Protein AF-A0AAE1U6V5-F1 (afdb_monomer_lite)

InterPro domains:
  IPR000072 PDGF/VEGF domain [PF00341] (87-166)
  IPR000072 PDGF/VEGF domain [PS50278] (87-171)
  IPR029034 Cystine-knot cytokine [G3DSA:2.10.90.10] (72-177)
  IPR029034 Cystine-knot cytokine [SSF57501] (84-171)

Structure (mmCIF, N/CA/C/O backbone):
data_AF-A0AAE1U6V5-F1
#
_entry.id   AF-A0AAE1U6V5-F1
#
loop_
_atom_site.group_PDB
_atom_site.id
_atom_site.type_symbol
_atom_site.label_atom_id
_atom_site.label_alt_id
_atom_site.label_comp_id
_atom_site.label_asym_id
_atom_site.label_entity_id
_atom_site.label_seq_id
_atom_site.pdbx_PDB_ins_code
_atom_site.Cartn_x
_atom_site.Cartn_y
_atom_site.Cartn_z
_atom_site.occupancy
_atom_site.B_iso_or_equiv
_atom_site.auth_seq_id
_atom_site.auth_comp_id
_atom_site.auth_asym_id
_atom_site.auth_atom_id
_atom_si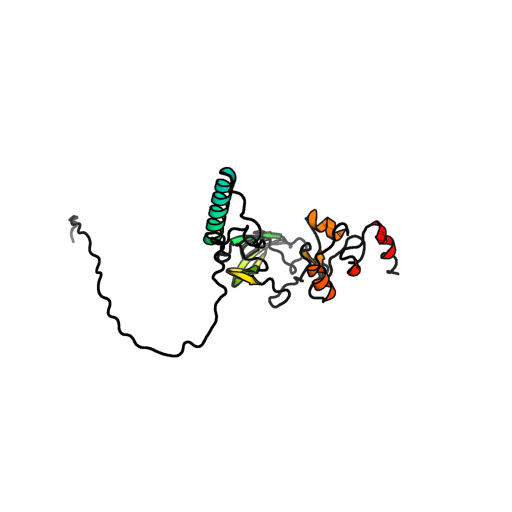te.pdbx_PDB_model_num
ATOM 1 N N . MET A 1 1 ? -49.656 7.523 -54.700 1.00 38.19 1 MET A N 1
ATOM 2 C CA . MET A 1 1 ? -50.783 7.185 -53.803 1.00 38.19 1 MET A CA 1
ATOM 3 C C . MET A 1 1 ? -50.387 7.711 -52.428 1.00 38.19 1 MET A C 1
ATOM 5 O O . MET A 1 1 ? -49.438 7.195 -51.865 1.00 38.19 1 MET A O 1
ATOM 9 N N . ALA A 1 2 ? -50.685 8.982 -52.146 1.00 35.53 2 ALA A N 1
ATOM 10 C CA . ALA A 1 2 ? -51.834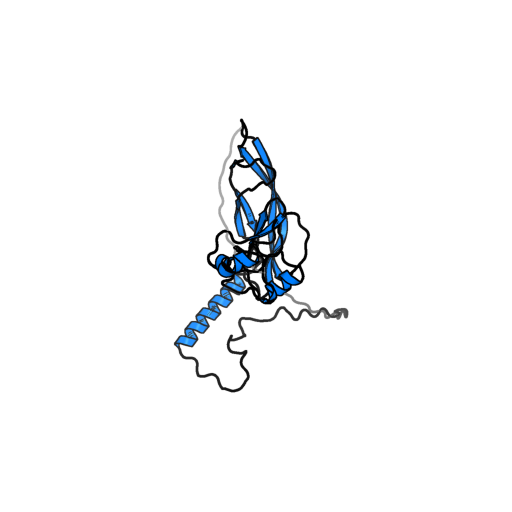 9.430 -51.341 1.00 35.53 2 ALA A CA 1
ATOM 11 C C . ALA A 1 2 ? -51.774 8.876 -49.896 1.00 35.53 2 ALA A C 1
ATOM 13 O O . ALA A 1 2 ? -51.959 7.684 -49.697 1.00 35.53 2 ALA A O 1
ATOM 14 N N . THR A 1 3 ? -51.263 9.680 -48.950 1.00 37.16 3 THR A N 1
ATOM 15 C CA . THR A 1 3 ? -52.009 10.363 -47.853 1.00 37.16 3 THR A CA 1
ATOM 16 C C . THR A 1 3 ? -52.274 9.488 -46.623 1.00 37.16 3 THR A C 1
ATOM 18 O O . THR A 1 3 ? -53.077 8.570 -46.710 1.00 37.16 3 THR A O 1
ATOM 21 N N . ASN A 1 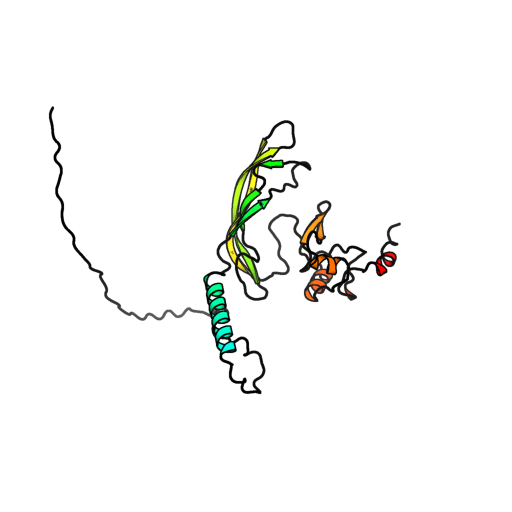4 ? -51.681 9.817 -45.467 1.00 37.44 4 ASN A N 1
ATOM 22 C CA . ASN A 1 4 ? -52.386 10.407 -44.311 1.00 37.44 4 ASN A CA 1
ATOM 23 C C . ASN A 1 4 ? -51.529 10.390 -43.033 1.00 37.44 4 ASN A C 1
ATOM 25 O O . ASN A 1 4 ? -51.006 9.358 -42.629 1.00 37.44 4 ASN A O 1
ATOM 29 N N . VAL A 1 5 ? -51.472 11.550 -42.380 1.00 42.53 5 VAL A N 1
ATOM 30 C CA . VAL A 1 5 ? -51.326 11.701 -40.923 1.00 42.53 5 VAL A CA 1
ATOM 31 C C . VAL A 1 5 ? -52.758 11.812 -40.372 1.00 42.53 5 VAL A C 1
ATOM 33 O O . VAL A 1 5 ? -53.611 12.373 -41.065 1.00 42.53 5 VAL A O 1
ATOM 36 N N . PRO A 1 6 ? -53.058 11.276 -39.178 1.00 47.59 6 PRO A N 1
ATOM 37 C CA . PRO A 1 6 ? -53.373 12.202 -38.089 1.00 47.59 6 PRO A CA 1
ATOM 38 C C . PRO A 1 6 ? -52.790 11.805 -36.724 1.00 47.59 6 PRO A C 1
ATOM 40 O O . PRO A 1 6 ? -52.470 10.654 -36.445 1.00 47.59 6 PRO A O 1
ATOM 43 N N . GLN A 1 7 ? -52.657 12.842 -35.900 1.00 38.88 7 GLN A N 1
ATOM 44 C CA . GLN A 1 7 ? -52.292 12.852 -34.486 1.00 38.88 7 GLN A CA 1
ATOM 45 C C . GLN A 1 7 ? -53.450 12.408 -33.569 1.00 38.88 7 GLN A C 1
ATOM 47 O O . GLN A 1 7 ? -54.604 12.435 -33.991 1.00 38.88 7 GLN A O 1
ATOM 52 N N . ARG A 1 8 ? -53.086 12.250 -32.281 1.00 35.28 8 ARG A N 1
ATOM 53 C CA . ARG A 1 8 ? -53.884 12.393 -31.042 1.00 35.28 8 ARG A CA 1
ATOM 54 C C . ARG A 1 8 ? -54.800 11.230 -30.656 1.00 35.28 8 ARG A C 1
ATOM 56 O O . ARG A 1 8 ? -55.712 10.915 -31.402 1.00 35.28 8 ARG A O 1
ATOM 63 N N . THR A 1 9 ? -54.628 10.735 -29.428 1.00 38.78 9 THR A N 1
ATOM 64 C CA . THR A 1 9 ? -55.454 11.143 -28.272 1.00 38.78 9 THR A CA 1
ATOM 65 C C . THR A 1 9 ? -54.686 10.948 -26.963 1.00 38.78 9 THR A C 1
ATOM 67 O O . THR A 1 9 ? -53.823 10.077 -26.871 1.00 38.78 9 THR A O 1
ATOM 70 N N . ASP A 1 10 ? -54.987 11.845 -26.031 1.00 35.44 10 ASP A N 1
ATOM 71 C CA . ASP A 1 10 ? -54.558 11.926 -24.639 1.00 35.44 10 ASP A CA 1
ATOM 72 C C . ASP A 1 10 ? -55.317 10.906 -23.746 1.00 35.44 10 ASP A C 1
ATOM 74 O O . ASP A 1 10 ? -56.223 10.229 -24.238 1.00 35.44 10 ASP A O 1
ATOM 78 N N . ASP A 1 11 ? -54.957 10.895 -22.452 1.00 35.06 11 ASP A N 1
ATOM 79 C CA . ASP A 1 11 ? -55.694 10.352 -21.287 1.00 35.06 11 ASP A CA 1
ATOM 80 C C . ASP A 1 11 ? -55.568 8.812 -21.083 1.00 35.06 11 ASP A C 1
ATOM 82 O O . ASP A 1 11 ? -55.538 8.053 -22.044 1.00 35.06 11 ASP A O 1
ATOM 86 N N . GLU A 1 12 ? -55.378 8.221 -19.896 1.00 46.28 12 GLU A N 1
ATOM 87 C CA . GLU A 1 12 ? -55.783 8.559 -18.525 1.00 46.28 12 GLU A CA 1
ATOM 88 C C . GLU A 1 12 ? -54.756 8.042 -17.486 1.00 46.28 12 GLU A C 1
ATOM 90 O O . GLU A 1 12 ? -54.012 7.084 -17.718 1.00 46.28 12 GLU A O 1
ATOM 95 N N . GLU A 1 13 ? -54.727 8.725 -16.342 1.00 44.41 13 GLU A N 1
ATOM 96 C CA . GLU A 1 13 ? -54.134 8.316 -15.066 1.00 44.41 13 GLU A CA 1
ATOM 97 C C . GLU A 1 13 ? -54.856 7.073 -14.519 1.00 44.41 13 GLU A C 1
ATOM 99 O O . GLU A 1 13 ? -56.054 6.951 -14.734 1.00 44.41 13 GLU A O 1
ATOM 104 N N . ASP A 1 14 ? -54.166 6.192 -13.784 1.00 38.06 14 ASP A N 1
ATOM 105 C CA . ASP A 1 14 ? -54.783 5.521 -12.632 1.00 38.06 14 ASP A CA 1
ATOM 106 C C . ASP A 1 14 ? -53.739 4.925 -11.676 1.00 38.06 14 ASP A C 1
ATOM 108 O O . ASP A 1 14 ? -52.675 4.427 -12.060 1.00 38.06 14 ASP A O 1
ATOM 112 N N . GLU A 1 15 ? -54.083 5.089 -10.407 1.00 38.81 15 GLU A N 1
ATOM 113 C CA . GLU A 1 15 ? -53.319 4.930 -9.180 1.00 38.81 15 GLU A CA 1
ATOM 114 C C . GLU A 1 15 ? -53.169 3.456 -8.744 1.00 38.81 15 GLU A C 1
ATOM 116 O O . GLU A 1 15 ? -53.910 2.579 -9.176 1.00 38.81 15 GLU A O 1
ATOM 121 N N . ASP A 1 16 ? -52.177 3.228 -7.877 1.00 38.34 16 ASP A N 1
ATOM 122 C CA . ASP A 1 16 ? -52.142 2.283 -6.750 1.00 38.34 16 ASP A CA 1
ATOM 123 C C . ASP A 1 16 ? -52.747 0.867 -6.887 1.00 38.34 16 ASP A C 1
ATOM 125 O O . ASP A 1 16 ? -53.950 0.692 -7.001 1.00 38.34 16 ASP A O 1
ATOM 129 N N . GLU A 1 17 ? -51.919 -0.166 -6.665 1.00 39.59 17 GLU A N 1
ATOM 130 C CA . GLU A 1 17 ? -52.174 -1.168 -5.608 1.00 39.59 17 GLU A CA 1
ATOM 131 C C . GLU A 1 17 ? -50.999 -2.162 -5.459 1.00 39.59 17 GLU A C 1
ATOM 133 O O . GLU A 1 17 ? -50.597 -2.866 -6.389 1.00 39.59 17 GLU A O 1
ATOM 138 N N . GLU A 1 18 ? -50.447 -2.242 -4.243 1.00 42.41 18 GLU A N 1
ATOM 139 C CA . GLU A 1 18 ? -49.708 -3.416 -3.763 1.00 42.41 18 GLU A CA 1
ATOM 140 C C . GLU A 1 18 ? -50.627 -4.647 -3.718 1.00 42.41 18 GLU A C 1
ATOM 142 O O . GLU A 1 18 ? -51.794 -4.525 -3.349 1.00 42.41 18 GLU A O 1
ATOM 147 N N . PRO A 1 19 ? -50.074 -5.865 -3.838 1.00 38.00 19 PRO A N 1
ATOM 148 C CA . PRO A 1 19 ? -50.642 -7.000 -3.135 1.00 38.00 19 PRO A CA 1
ATOM 149 C C . PRO A 1 19 ? -49.716 -7.455 -2.003 1.00 38.00 19 PRO A C 1
ATOM 151 O O . PRO A 1 19 ? -48.621 -7.984 -2.206 1.00 38.00 19 PRO A O 1
ATOM 154 N N . THR A 1 20 ? -50.219 -7.276 -0.784 1.00 32.16 20 THR A N 1
ATOM 155 C CA . THR A 1 20 ? -49.803 -8.015 0.413 1.00 32.16 20 THR A CA 1
ATOM 156 C C . THR A 1 20 ? -50.477 -9.406 0.426 1.00 32.16 20 THR A C 1
ATOM 158 O O . THR A 1 20 ? -51.367 -9.687 -0.372 1.00 32.16 20 THR A O 1
ATOM 161 N N . ILE A 1 21 ? -50.110 -10.212 1.431 1.00 31.77 21 ILE A N 1
ATOM 162 C CA . ILE A 1 21 ? -50.785 -11.390 2.025 1.00 31.77 21 ILE A CA 1
ATOM 163 C C . ILE A 1 21 ? -50.524 -12.750 1.305 1.00 31.77 21 ILE A C 1
ATOM 165 O O . ILE A 1 21 ? -50.585 -12.827 0.091 1.00 31.77 21 ILE A O 1
ATOM 169 N N . ILE A 1 22 ? -50.182 -13.901 1.923 1.00 34.53 22 ILE A N 1
ATOM 170 C CA . ILE A 1 22 ? -50.367 -14.476 3.276 1.00 34.53 22 ILE A CA 1
ATOM 171 C C . ILE A 1 22 ? -49.205 -15.436 3.636 1.00 34.53 22 ILE A C 1
ATOM 173 O O . ILE A 1 22 ? -48.749 -16.226 2.812 1.00 34.53 22 ILE A O 1
ATOM 177 N N . GLN A 1 23 ? -48.794 -15.410 4.911 1.00 34.00 23 GLN A N 1
ATOM 178 C CA . GLN A 1 23 ? -47.995 -16.434 5.598 1.00 34.00 23 GLN A CA 1
ATOM 179 C C . GLN A 1 23 ? -48.729 -17.780 5.709 1.00 34.00 23 GLN A C 1
ATOM 181 O O . GLN A 1 23 ? -49.853 -17.828 6.203 1.00 34.00 23 GLN A O 1
ATOM 186 N N . SER A 1 24 ? -48.040 -18.894 5.469 1.00 34.66 24 SER A N 1
ATOM 187 C CA . SER A 1 24 ? -48.396 -20.154 6.132 1.00 34.66 24 SER A CA 1
ATOM 188 C C . SER A 1 24 ? -47.150 -20.875 6.627 1.00 34.66 24 SER A C 1
ATOM 190 O O . SER A 1 24 ? -46.284 -21.271 5.849 1.00 34.66 24 SER A O 1
ATOM 192 N N . MET A 1 25 ? -47.095 -21.016 7.949 1.00 34.12 25 MET A N 1
ATOM 193 C CA . MET A 1 25 ? -46.176 -21.856 8.700 1.00 34.12 25 MET A CA 1
ATOM 194 C C . MET A 1 25 ? -46.376 -23.325 8.319 1.00 34.12 25 MET A C 1
ATOM 196 O O . MET A 1 25 ? -47.507 -23.806 8.340 1.00 34.12 25 MET A O 1
ATOM 200 N N . VAL A 1 26 ? -45.283 -24.045 8.070 1.00 37.25 26 VAL A N 1
ATOM 201 C CA . VAL A 1 26 ? -45.188 -25.470 8.395 1.00 37.25 26 VAL A CA 1
ATOM 202 C C . VAL A 1 26 ? -43.806 -25.703 8.990 1.00 37.25 26 VAL A C 1
ATOM 204 O O . VAL A 1 26 ? -42.781 -25.498 8.343 1.00 37.25 26 VAL A O 1
ATOM 207 N N . GLU A 1 27 ? -43.814 -26.090 10.259 1.00 39.53 27 GLU A N 1
ATOM 208 C CA . GLU A 1 27 ? -42.680 -26.638 10.981 1.00 39.53 27 GLU A CA 1
ATOM 209 C C . GLU A 1 27 ? -42.254 -27.953 10.326 1.00 39.53 27 GLU A C 1
ATOM 211 O O . GLU A 1 27 ? -43.017 -28.915 10.250 1.00 39.53 27 GLU A O 1
ATOM 216 N N . SER A 1 28 ? -41.000 -28.021 9.904 1.00 37.00 28 SER A N 1
ATOM 217 C CA . SER A 1 28 ? -40.329 -29.290 9.661 1.00 37.00 28 SER A CA 1
ATOM 218 C C . SER A 1 28 ? -38.908 -29.177 10.183 1.00 37.00 28 SER A C 1
ATOM 220 O O . SER A 1 28 ? -38.020 -28.629 9.530 1.00 37.00 28 SER A O 1
ATOM 222 N N . ASN A 1 29 ? -38.743 -29.680 11.406 1.00 40.91 29 ASN A N 1
ATOM 223 C CA . ASN A 1 29 ? -37.472 -30.029 12.018 1.00 40.91 29 ASN A CA 1
ATOM 224 C C . ASN A 1 29 ? -36.617 -30.818 11.022 1.00 40.91 29 ASN A C 1
ATOM 226 O O . ASN A 1 29 ? -36.992 -31.932 10.656 1.00 40.91 29 ASN A O 1
ATOM 230 N N . ASN A 1 30 ? -35.458 -30.279 10.641 1.00 37.72 30 ASN A N 1
ATOM 231 C CA . ASN A 1 30 ? -34.388 -31.079 10.059 1.00 37.72 30 ASN A CA 1
ATOM 232 C C . ASN A 1 30 ? -33.118 -30.954 10.921 1.00 37.72 30 ASN A C 1
ATOM 234 O O . ASN A 1 30 ? -32.502 -29.891 10.968 1.00 37.72 30 ASN A O 1
ATOM 238 N N . PRO A 1 31 ? -32.748 -32.029 11.640 1.00 34.44 31 PRO A N 1
ATOM 239 C CA . PRO A 1 31 ? -31.687 -32.036 12.639 1.00 34.44 31 PRO A CA 1
ATOM 240 C C . PRO A 1 31 ? -30.322 -32.359 12.022 1.00 34.44 31 PRO A C 1
ATOM 242 O O . PRO A 1 31 ? -29.863 -33.482 12.155 1.00 34.44 31 PRO A O 1
ATOM 245 N N . TRP A 1 32 ? -29.666 -31.394 11.372 1.00 32.50 32 TRP A N 1
ATOM 246 C CA . TRP A 1 32 ? -28.228 -31.464 11.044 1.00 32.50 32 TRP A CA 1
ATOM 247 C C . TRP A 1 32 ? -27.615 -30.054 10.947 1.00 32.50 32 TRP A C 1
ATOM 249 O O . TRP A 1 32 ? -27.053 -29.677 9.924 1.00 32.50 32 TRP A O 1
ATOM 259 N N . GLU A 1 33 ? -27.709 -29.262 12.018 1.00 28.67 33 GLU A N 1
ATOM 260 C CA . GLU A 1 33 ? -26.774 -28.154 12.260 1.00 28.67 33 GLU A CA 1
ATOM 261 C C . GLU A 1 33 ? -25.763 -28.605 13.316 1.00 28.67 33 GLU A C 1
ATOM 263 O O . GLU A 1 33 ? -25.948 -28.438 14.519 1.00 28.67 33 GLU A O 1
ATOM 268 N N . SER A 1 34 ? -24.691 -29.245 12.857 1.00 35.59 34 SER A N 1
ATOM 269 C CA . SER A 1 34 ? -23.502 -29.474 13.671 1.00 35.59 34 SER A CA 1
ATOM 270 C C . SER A 1 34 ? -22.586 -28.253 13.567 1.00 35.59 34 SER A C 1
ATOM 272 O O . SER A 1 34 ? -21.918 -28.056 12.554 1.00 35.59 34 SER A O 1
ATOM 274 N N . GLU A 1 35 ? -22.626 -27.439 14.621 1.00 42.97 35 GLU A N 1
ATOM 275 C CA . GLU A 1 35 ? -21.540 -26.632 15.193 1.00 42.97 35 GLU A CA 1
ATOM 276 C C . GLU A 1 35 ? -20.466 -26.097 14.227 1.00 42.97 35 GLU A C 1
ATOM 278 O O . GLU A 1 35 ? -19.415 -26.703 14.017 1.00 42.97 35 GLU A O 1
ATOM 283 N N . VAL A 1 36 ? -20.656 -24.857 13.770 1.00 34.16 36 VAL A N 1
ATOM 284 C CA . VAL A 1 36 ? -19.534 -23.950 13.495 1.00 34.16 36 VAL A CA 1
ATOM 285 C C . VAL A 1 36 ? -19.738 -22.714 14.358 1.00 34.16 36 VAL A C 1
ATOM 287 O O . VAL A 1 36 ? -20.541 -21.834 14.060 1.00 34.16 36 VAL A O 1
ATOM 290 N N . THR A 1 37 ? -19.029 -22.672 15.481 1.00 33.88 37 THR A N 1
ATOM 291 C CA . THR A 1 37 ? -18.998 -21.544 16.411 1.00 33.88 37 THR A CA 1
ATOM 292 C C . THR A 1 37 ? -18.371 -20.317 15.740 1.00 33.88 37 THR A C 1
ATOM 294 O O . THR A 1 37 ? -17.175 -20.065 15.872 1.00 33.88 37 THR A O 1
ATOM 297 N N . HIS A 1 38 ? -19.176 -19.527 15.027 1.00 34.09 38 HIS A N 1
ATOM 298 C CA . HIS A 1 38 ? -18.853 -18.146 14.668 1.00 34.09 38 HIS A CA 1
ATOM 299 C C . HIS A 1 38 ? -19.258 -17.214 15.817 1.00 34.09 38 HIS A C 1
ATOM 301 O O . HIS A 1 38 ? -20.270 -16.524 15.764 1.00 34.09 38 HIS A O 1
ATOM 307 N N . THR A 1 39 ? -18.457 -17.185 16.881 1.00 38.50 39 THR A N 1
ATOM 308 C CA . THR A 1 39 ? -18.615 -16.227 17.992 1.00 38.50 39 THR A CA 1
ATOM 309 C C . THR A 1 39 ? -17.597 -15.083 17.938 1.00 38.50 39 THR A C 1
ATOM 311 O O . THR A 1 39 ? -17.154 -14.609 18.980 1.00 38.50 39 THR A O 1
ATOM 314 N N . GLU A 1 40 ? -17.209 -14.608 16.748 1.00 42.31 40 GLU A N 1
ATOM 315 C CA . GLU A 1 40 ? -16.237 -13.502 16.611 1.00 42.31 40 GLU A CA 1
ATOM 316 C C . GLU A 1 40 ? -16.723 -12.280 15.806 1.00 42.31 40 GLU A C 1
ATOM 318 O O . GLU A 1 40 ? -15.903 -11.444 15.439 1.00 42.31 40 GLU A O 1
ATOM 323 N N . ASP A 1 41 ? -18.034 -12.097 15.604 1.00 41.03 41 ASP A N 1
ATOM 324 C CA . ASP A 1 41 ? -18.570 -10.914 14.894 1.00 41.03 41 ASP A CA 1
ATOM 325 C C . ASP A 1 41 ? -19.413 -9.949 15.752 1.00 41.03 41 ASP A C 1
ATOM 327 O O . ASP A 1 41 ? -19.988 -8.986 15.247 1.00 41.03 41 ASP A O 1
ATOM 331 N N . THR A 1 42 ? -19.420 -10.105 17.078 1.00 40.69 42 THR A N 1
ATOM 332 C CA . THR A 1 42 ? -20.136 -9.191 17.988 1.00 40.69 42 THR A CA 1
ATOM 333 C C . THR A 1 42 ? -19.235 -8.605 19.069 1.00 40.69 42 THR A C 1
ATOM 335 O O . THR A 1 42 ? -19.543 -8.672 20.257 1.00 40.69 42 THR A O 1
ATOM 338 N N . ILE A 1 43 ? -18.126 -7.968 18.688 1.00 43.22 43 ILE A N 1
ATOM 339 C CA . ILE A 1 43 ? -17.618 -6.867 19.519 1.00 43.22 43 ILE A CA 1
ATOM 340 C C . ILE A 1 43 ? -18.242 -5.596 18.966 1.00 43.22 43 ILE A C 1
ATOM 342 O O . ILE A 1 43 ? -17.713 -4.934 18.072 1.00 43.22 43 ILE A O 1
ATOM 346 N N . ASP A 1 44 ? -19.425 -5.288 19.486 1.00 45.06 44 ASP A N 1
ATOM 347 C CA . ASP A 1 44 ? -20.126 -4.056 19.185 1.00 45.06 44 ASP A CA 1
ATOM 348 C C . ASP A 1 44 ? -19.387 -2.883 19.839 1.00 45.06 44 ASP A C 1
ATOM 350 O O . ASP A 1 44 ? -19.638 -2.492 20.978 1.00 45.06 44 ASP A O 1
ATOM 354 N N . TYR A 1 45 ? -18.427 -2.324 19.102 1.00 39.66 45 TYR A N 1
ATOM 355 C CA . TYR A 1 45 ? -17.652 -1.141 19.490 1.00 39.66 45 TYR A CA 1
ATOM 356 C C . TYR A 1 45 ? -18.522 0.074 19.865 1.00 39.66 45 TYR A C 1
ATOM 358 O O . TYR A 1 45 ? -18.005 1.029 20.435 1.00 39.66 45 TYR A O 1
ATOM 366 N N . VAL A 1 46 ? -19.825 0.047 19.563 1.00 43.59 46 VAL A N 1
ATOM 367 C CA . VAL A 1 46 ? -20.785 1.102 19.911 1.00 43.59 46 VAL A CA 1
ATOM 368 C C . VAL A 1 46 ? -21.220 1.018 21.382 1.00 43.59 46 VAL A C 1
ATOM 370 O O . VAL A 1 46 ? -21.577 2.041 21.959 1.00 43.59 46 VAL A O 1
ATOM 373 N N . ASN A 1 47 ? -21.122 -0.157 22.014 1.00 45.09 47 ASN A N 1
ATOM 374 C CA . ASN A 1 47 ? -21.580 -0.391 23.388 1.00 45.09 47 ASN A CA 1
ATOM 375 C C . ASN A 1 47 ? -20.451 -0.536 24.420 1.00 45.09 47 ASN A C 1
ATOM 377 O O . ASN A 1 47 ? -20.719 -0.611 25.618 1.00 45.09 47 ASN A O 1
ATOM 381 N N . VAL A 1 48 ? -19.184 -0.528 23.996 1.00 47.56 48 VAL A N 1
ATOM 382 C CA . VAL A 1 48 ? -18.050 -0.542 24.929 1.00 47.56 48 VAL A CA 1
ATOM 383 C C . VAL A 1 48 ? -17.564 0.886 25.134 1.00 47.56 48 VAL A C 1
ATOM 385 O O . VAL A 1 48 ? -16.750 1.402 24.367 1.00 47.56 48 VAL A O 1
ATOM 388 N N . ALA A 1 49 ? -18.043 1.531 26.198 1.00 47.94 49 ALA A N 1
ATOM 389 C CA . ALA A 1 49 ? -17.456 2.780 26.657 1.00 47.94 49 ALA A CA 1
ATOM 390 C C . ALA A 1 49 ? -15.941 2.543 26.884 1.00 47.94 49 ALA A C 1
ATOM 392 O O . ALA A 1 49 ? -15.584 1.642 27.653 1.00 47.94 49 ALA A O 1
ATOM 393 N N . PRO A 1 50 ? -15.027 3.321 26.262 1.00 46.72 50 PRO A N 1
ATOM 394 C CA . PRO A 1 50 ? -13.573 3.081 26.311 1.00 46.72 50 PRO A CA 1
ATOM 395 C C . PRO A 1 50 ? -12.966 2.984 27.725 1.00 46.72 50 PRO A C 1
ATOM 397 O O . PRO A 1 50 ? -11.840 2.521 27.903 1.00 46.72 50 PRO A O 1
ATOM 400 N N . TRP A 1 51 ? -13.721 3.401 28.741 1.00 46.03 51 TRP A N 1
ATOM 401 C CA . TRP A 1 51 ? -13.359 3.456 30.155 1.00 46.03 51 TRP A CA 1
ATOM 402 C C . TRP A 1 51 ? -13.527 2.124 30.909 1.00 46.03 51 TRP A C 1
ATOM 404 O O . TRP A 1 51 ? -13.034 2.001 32.028 1.00 46.03 51 TRP A O 1
ATOM 414 N N . GLN A 1 52 ? -14.179 1.110 30.325 1.00 46.38 52 GLN A N 1
ATOM 415 C CA . GLN A 1 52 ? -14.548 -0.124 31.042 1.00 46.38 52 GLN A CA 1
ATOM 416 C C . GLN A 1 52 ? -13.423 -1.165 31.204 1.00 46.38 52 GLN A C 1
ATOM 418 O O . GLN A 1 52 ? -13.630 -2.192 31.842 1.00 46.38 52 GLN A O 1
ATOM 423 N N . ARG A 1 53 ? -12.196 -0.908 30.721 1.00 47.62 53 ARG A N 1
ATOM 424 C CA . ARG A 1 53 ? -11.024 -1.773 31.006 1.00 47.62 53 ARG A CA 1
ATOM 425 C C . ARG A 1 53 ? -10.260 -1.376 32.277 1.00 47.62 53 ARG A C 1
ATOM 427 O O . ARG A 1 53 ? -9.037 -1.505 32.329 1.00 47.62 53 ARG A O 1
ATOM 434 N N . ARG A 1 54 ? -10.941 -0.867 33.305 1.00 50.94 54 ARG A N 1
ATOM 435 C CA . ARG A 1 54 ? -10.347 -0.650 34.635 1.00 50.94 54 ARG A CA 1
ATOM 436 C C . ARG A 1 54 ? -11.061 -1.526 35.657 1.00 50.94 54 ARG A C 1
ATOM 438 O O . ARG A 1 54 ? -12.278 -1.653 35.623 1.00 50.94 54 ARG A O 1
ATOM 445 N N . ARG A 1 55 ? -10.271 -2.153 36.537 1.00 52.03 55 ARG A N 1
ATOM 446 C CA . ARG A 1 55 ? -10.738 -2.983 37.659 1.00 52.03 55 ARG A CA 1
ATOM 447 C C . ARG A 1 55 ? -11.898 -2.291 38.403 1.00 52.03 55 ARG A C 1
ATOM 449 O O . ARG A 1 55 ? -11.814 -1.080 38.613 1.00 52.03 55 ARG A O 1
ATOM 456 N N . PRO A 1 56 ? -12.927 -3.032 38.846 1.00 57.41 56 PRO A N 1
ATOM 457 C CA . PRO A 1 56 ? -14.062 -2.463 39.561 1.00 57.41 56 PRO A CA 1
ATOM 458 C C . PRO A 1 56 ? -13.629 -2.083 40.980 1.00 57.41 56 PRO A C 1
ATOM 460 O O . PRO A 1 56 ? -13.577 -2.928 41.864 1.00 57.41 56 PRO A O 1
ATOM 463 N N . SER A 1 57 ? -13.240 -0.826 41.187 1.00 55.00 57 SER A N 1
ATOM 464 C CA . SER A 1 57 ? -13.030 -0.254 42.524 1.00 55.00 57 SER A CA 1
ATOM 465 C C . SER A 1 57 ? -12.900 1.269 42.443 1.00 55.00 57 SER A C 1
ATOM 467 O O . SER A 1 57 ? -11.865 1.845 42.759 1.00 55.00 57 SER A O 1
ATOM 469 N N . THR A 1 58 ? -13.913 1.927 41.886 1.00 53.28 58 THR A N 1
ATOM 470 C CA . THR A 1 58 ? -14.331 3.308 42.196 1.00 53.28 58 THR A CA 1
ATOM 471 C C . THR A 1 58 ? -15.520 3.606 41.297 1.00 53.28 58 THR A C 1
ATOM 473 O O . THR A 1 58 ? -15.438 3.414 40.085 1.00 53.28 58 THR A O 1
ATOM 476 N N . THR A 1 59 ? -16.633 4.055 41.871 1.00 63.25 59 THR A N 1
ATOM 477 C CA . THR A 1 59 ? -17.688 4.715 41.096 1.00 63.25 59 THR A CA 1
ATOM 478 C C . THR A 1 59 ? -17.032 5.809 40.250 1.00 63.25 59 THR A C 1
ATOM 480 O O . THR A 1 59 ? -16.356 6.668 40.827 1.00 63.25 59 THR A O 1
ATOM 483 N N . PRO A 1 60 ? -17.141 5.763 38.910 1.00 62.62 60 PRO A N 1
ATOM 484 C CA . PRO A 1 60 ? -16.559 6.798 38.074 1.00 62.62 60 PRO A CA 1
ATOM 485 C C . PRO A 1 60 ? -17.180 8.150 38.458 1.00 62.62 60 PRO A C 1
ATOM 487 O O . PRO A 1 60 ? -18.377 8.201 38.757 1.00 62.62 60 PRO A O 1
ATOM 490 N N . PRO A 1 61 ? -16.386 9.233 38.502 1.00 68.81 61 PRO A N 1
ATOM 491 C CA . PRO A 1 61 ? -16.918 10.556 38.792 1.00 68.81 61 PRO A CA 1
ATOM 492 C C . PRO A 1 61 ? -18.009 10.931 37.771 1.00 68.81 61 PRO A C 1
ATOM 494 O O . PRO A 1 61 ? -17.948 10.466 36.626 1.00 68.81 61 PRO A O 1
ATOM 497 N N . PRO A 1 62 ? -19.000 11.760 38.155 1.00 72.88 62 PRO A N 1
ATOM 498 C CA . PRO A 1 62 ? -20.008 12.253 37.225 1.00 72.88 62 PRO A CA 1
ATOM 499 C C . PRO A 1 62 ? -19.328 12.933 36.033 1.00 72.88 62 PRO A C 1
ATOM 501 O O . PRO A 1 62 ? -18.480 13.806 36.220 1.00 72.88 62 PRO A O 1
ATOM 504 N N . LEU A 1 63 ? -19.686 12.518 34.818 1.00 71.56 63 LEU A N 1
ATOM 505 C CA . LEU A 1 63 ? -19.170 13.119 33.588 1.00 71.56 63 LEU A CA 1
ATOM 506 C C . LEU A 1 63 ? -19.636 14.577 33.505 1.00 71.56 63 LEU A C 1
ATOM 508 O O . LEU A 1 63 ? -20.832 14.849 33.637 1.00 71.56 63 LEU A O 1
ATOM 512 N N . ALA A 1 64 ? -18.714 15.516 33.282 1.00 77.31 64 ALA A N 1
ATOM 513 C CA . ALA A 1 64 ? -19.082 16.914 33.089 1.00 77.31 64 ALA A CA 1
ATOM 514 C C . ALA A 1 64 ? -19.828 17.095 31.752 1.00 77.31 64 ALA A C 1
ATOM 516 O O . ALA A 1 64 ? -19.675 16.301 30.825 1.00 77.31 64 ALA A O 1
ATOM 517 N N . ALA A 1 65 ? -20.604 18.173 31.595 1.00 74.50 65 ALA A N 1
ATOM 518 C CA . ALA A 1 65 ? -21.327 18.445 30.344 1.00 74.50 65 ALA A CA 1
ATOM 519 C C . ALA A 1 65 ? -20.398 18.522 29.110 1.00 74.50 65 ALA A C 1
ATOM 521 O O . ALA A 1 65 ? -20.753 18.047 28.031 1.00 74.50 65 ALA A O 1
ATOM 522 N N . PHE A 1 66 ? -19.183 19.054 29.283 1.00 71.69 66 PHE A N 1
ATOM 523 C CA . PHE A 1 66 ? -18.141 19.058 28.251 1.00 71.69 66 PHE A CA 1
ATOM 524 C C . PHE A 1 66 ? -17.699 17.632 27.868 1.00 71.69 66 PHE A C 1
ATOM 526 O O . PHE A 1 66 ? -17.533 17.330 26.685 1.00 71.69 66 PHE A O 1
ATOM 533 N N . ASP A 1 67 ? -17.602 16.723 28.845 1.00 83.88 67 ASP A N 1
ATOM 534 C CA . ASP A 1 67 ? -17.287 15.313 28.597 1.00 83.88 67 ASP A CA 1
ATOM 535 C C . ASP A 1 67 ? -18.403 14.618 27.811 1.00 83.88 67 ASP A C 1
ATOM 537 O O . ASP A 1 67 ? -18.118 13.851 26.892 1.00 83.88 67 ASP A O 1
ATOM 541 N N . LEU A 1 68 ? -19.674 14.929 28.096 1.00 84.19 68 LEU A N 1
ATOM 542 C CA . LEU A 1 68 ? -20.818 14.383 27.352 1.00 84.19 68 LEU A CA 1
ATOM 543 C C . LEU A 1 68 ? -20.788 14.780 25.871 1.00 84.19 68 LEU A C 1
ATOM 545 O O . LEU A 1 68 ? -21.054 13.946 25.003 1.00 84.19 68 LEU A O 1
ATOM 549 N N . GLN A 1 69 ? -20.426 16.029 25.566 1.00 88.50 69 GLN A N 1
ATOM 550 C CA . GLN A 1 69 ? -20.296 16.491 24.184 1.00 88.50 69 GLN A CA 1
ATOM 551 C C . GLN A 1 69 ? -19.155 15.774 23.451 1.00 88.50 69 GLN A C 1
ATOM 553 O O . GLN A 1 69 ? -19.343 15.321 22.320 1.00 88.50 69 GLN A O 1
ATOM 558 N N . MET A 1 70 ? -17.995 15.620 24.095 1.00 87.44 70 MET A N 1
ATOM 559 C CA . MET A 1 70 ? -16.870 14.885 23.510 1.00 87.44 70 MET A CA 1
ATOM 560 C C . MET A 1 70 ? -17.216 13.413 23.266 1.00 87.44 70 MET A C 1
ATOM 562 O O . MET A 1 70 ? -16.896 12.871 22.209 1.00 87.44 70 MET A O 1
ATOM 566 N N . ILE A 1 71 ? -17.913 12.773 24.208 1.00 89.75 71 ILE A N 1
ATOM 567 C CA . ILE A 1 71 ? -18.381 11.389 24.064 1.00 89.75 71 ILE A CA 1
ATOM 568 C C . ILE A 1 71 ? -19.352 11.270 22.889 1.00 89.75 71 ILE A C 1
ATOM 570 O O . ILE A 1 71 ? -19.218 10.346 22.085 1.00 89.75 71 ILE A O 1
ATOM 574 N N . LYS A 1 72 ? -20.294 12.211 22.749 1.00 91.62 72 LYS A N 1
ATOM 575 C CA . LYS A 1 72 ? -21.221 12.253 21.613 1.00 91.62 72 LYS A CA 1
ATOM 576 C C . LYS A 1 72 ? -20.467 12.328 20.282 1.00 91.62 72 LYS A C 1
ATOM 578 O O . LYS A 1 72 ? -20.661 11.456 19.440 1.00 91.62 72 LYS A O 1
ATOM 583 N N . MET A 1 73 ? -19.557 13.292 20.126 1.00 94.56 73 MET A N 1
ATOM 584 C CA . MET A 1 73 ? -18.777 13.461 18.890 1.00 94.56 73 MET A CA 1
ATOM 585 C C . MET A 1 73 ? -17.901 12.239 18.581 1.00 94.56 73 MET A C 1
ATOM 587 O O . MET A 1 73 ? -17.823 11.793 17.437 1.00 94.56 73 MET A O 1
ATOM 591 N N . ALA A 1 74 ? -17.266 11.651 19.599 1.00 93.94 74 ALA A N 1
ATOM 592 C CA . ALA A 1 74 ? -16.469 10.438 19.432 1.00 93.94 74 ALA A CA 1
ATOM 593 C C . ALA A 1 74 ? -17.330 9.246 18.984 1.00 93.94 74 ALA A C 1
ATOM 595 O O . ALA A 1 74 ? -16.913 8.466 18.126 1.00 93.94 74 ALA A O 1
ATOM 596 N N . THR A 1 75 ? -18.544 9.131 19.528 1.00 93.00 75 THR A N 1
ATOM 597 C CA . THR A 1 75 ? -19.511 8.086 19.168 1.00 93.00 75 THR A CA 1
ATOM 598 C C . THR A 1 75 ? -20.022 8.270 17.739 1.00 93.00 75 THR A C 1
ATOM 600 O O . THR A 1 75 ? -20.111 7.297 16.994 1.00 93.00 75 THR A O 1
ATOM 603 N N . GLU A 1 76 ? -20.320 9.503 17.325 1.00 96.12 76 GLU A N 1
ATOM 604 C CA . GLU A 1 76 ? -20.726 9.828 15.950 1.00 96.12 76 GLU A CA 1
ATOM 605 C C . GLU A 1 76 ? -19.623 9.483 14.945 1.00 96.12 76 GLU A C 1
ATOM 607 O O . GLU A 1 76 ? -19.883 8.800 13.955 1.00 96.12 76 GLU A O 1
ATOM 612 N N . ASN A 1 77 ? -18.373 9.849 15.240 1.00 94.56 77 ASN A N 1
ATOM 613 C CA . ASN A 1 77 ? -17.236 9.472 14.405 1.00 94.56 77 ASN A CA 1
ATOM 614 C C . ASN A 1 77 ? -17.053 7.946 14.329 1.00 94.56 77 ASN A C 1
ATOM 616 O O . ASN A 1 77 ? -16.835 7.402 13.250 1.00 94.56 77 ASN A O 1
ATOM 620 N N . ALA A 1 78 ? -17.180 7.232 15.453 1.00 92.38 78 ALA A N 1
ATOM 621 C CA . ALA A 1 78 ? -17.086 5.773 15.462 1.00 92.38 78 ALA A CA 1
ATOM 622 C C . ALA A 1 78 ? -18.175 5.120 14.592 1.00 92.38 78 ALA A C 1
ATOM 624 O O . ALA A 1 78 ? -17.887 4.168 13.865 1.00 92.38 78 ALA A O 1
ATOM 625 N N . LYS A 1 79 ? -19.405 5.653 14.618 1.00 94.38 79 LYS A N 1
ATOM 626 C CA . LYS A 1 79 ? -20.499 5.205 13.743 1.00 94.38 79 LYS A CA 1
ATOM 627 C C . LYS A 1 79 ? -20.167 5.441 12.272 1.00 94.38 79 LYS A C 1
ATOM 629 O O . LYS A 1 79 ? -20.286 4.508 11.486 1.00 94.38 79 LYS A O 1
ATOM 634 N N . TRP A 1 80 ? -19.692 6.636 11.927 1.00 94.25 80 TRP A N 1
ATOM 635 C CA . TRP A 1 80 ? -19.327 6.982 10.553 1.00 94.25 80 TRP A CA 1
ATOM 636 C C . TRP A 1 80 ? -18.200 6.095 10.006 1.00 94.25 80 TRP A C 1
ATOM 638 O O . TRP A 1 80 ? -18.314 5.539 8.919 1.00 94.25 80 TRP A O 1
ATOM 648 N N . VAL A 1 81 ? -17.143 5.855 10.787 1.00 92.31 81 VAL A N 1
ATOM 649 C CA . VAL A 1 81 ? -16.053 4.948 10.383 1.00 92.31 81 VAL A CA 1
ATOM 650 C C . VAL A 1 81 ? -16.543 3.502 10.239 1.00 92.31 81 VAL A C 1
ATOM 652 O O . VAL A 1 81 ? -16.089 2.793 9.344 1.00 92.31 81 VAL A O 1
ATOM 655 N N . LYS A 1 82 ? -17.485 3.051 11.079 1.00 89.19 82 LYS A N 1
ATOM 656 C CA . LYS A 1 82 ? -18.071 1.703 10.981 1.00 89.19 82 LYS A CA 1
ATOM 657 C C . LYS A 1 82 ? -18.881 1.518 9.691 1.00 89.19 82 LYS A C 1
ATOM 659 O O . LYS A 1 82 ? -18.924 0.398 9.179 1.00 89.19 82 LYS A O 1
ATOM 664 N N . THR A 1 83 ? -19.524 2.568 9.175 1.00 90.56 83 THR A N 1
ATOM 665 C CA . THR A 1 83 ? -20.326 2.495 7.941 1.00 90.56 83 THR A CA 1
ATOM 666 C C . THR A 1 83 ? -19.489 2.761 6.695 1.00 90.56 83 THR A C 1
ATOM 668 O O . THR A 1 83 ? -19.452 1.903 5.816 1.00 90.56 83 THR A O 1
ATOM 671 N N . GLU A 1 84 ? -18.760 3.878 6.661 1.00 92.81 84 GLU A N 1
ATOM 672 C CA . GLU A 1 84 ? -18.042 4.362 5.472 1.00 92.81 84 GLU A CA 1
ATOM 673 C C . GLU A 1 84 ? -16.594 3.873 5.400 1.00 92.81 84 GLU A C 1
ATOM 675 O O . GLU A 1 84 ? -16.021 3.721 4.326 1.00 92.81 84 GLU A O 1
ATOM 680 N N . GLY A 1 85 ? -15.975 3.606 6.549 1.00 92.44 85 GLY A N 1
ATOM 681 C CA . GLY A 1 85 ? -14.565 3.232 6.647 1.00 92.44 85 GLY A CA 1
ATOM 682 C C . GLY A 1 85 ? -14.293 1.741 6.448 1.00 92.44 85 GLY A C 1
ATOM 683 O O . GLY A 1 85 ? -13.236 1.269 6.865 1.00 92.44 85 GLY A O 1
ATOM 684 N N . LYS A 1 86 ? -15.220 0.966 5.875 1.00 94.12 86 LYS A N 1
ATOM 685 C CA . LYS A 1 86 ? -15.054 -0.487 5.720 1.00 94.12 86 LYS A CA 1
ATOM 686 C C . LYS A 1 86 ? -13.971 -0.814 4.692 1.00 94.12 86 LYS A C 1
ATOM 688 O O . LYS A 1 86 ? -14.004 -0.349 3.556 1.00 94.12 86 LYS A O 1
ATOM 693 N N . CYS A 1 87 ? -13.044 -1.696 5.063 1.00 95.31 87 CYS A N 1
ATOM 694 C CA . CYS A 1 87 ? -12.084 -2.273 4.122 1.00 95.31 87 CYS A CA 1
ATOM 695 C C . CYS A 1 87 ? -12.789 -3.255 3.174 1.00 95.31 87 CYS A C 1
ATOM 697 O O . CYS A 1 87 ? -12.812 -4.460 3.421 1.00 95.31 87 CYS A O 1
ATOM 699 N N . GLN A 1 88 ? -13.386 -2.728 2.107 1.00 95.50 88 GLN A N 1
ATOM 700 C CA . GLN A 1 88 ? -14.138 -3.524 1.137 1.00 95.50 88 GLN A CA 1
ATOM 701 C C . GLN A 1 88 ? -13.907 -3.054 -0.297 1.00 95.50 88 GLN A C 1
ATOM 703 O O . GLN A 1 88 ? -13.656 -3.885 -1.167 1.00 95.50 88 GLN A O 1
ATOM 708 N N . VAL A 1 89 ? -13.957 -1.740 -0.533 1.00 96.38 89 VAL A N 1
ATOM 709 C CA . VAL A 1 89 ? -13.893 -1.155 -1.877 1.00 96.38 89 VAL A CA 1
ATOM 710 C C . VAL A 1 89 ? -12.479 -0.635 -2.166 1.00 96.38 89 VAL A C 1
ATOM 712 O O . VAL A 1 89 ? -12.037 0.313 -1.508 1.00 96.38 89 VAL A O 1
ATOM 715 N N . PRO A 1 90 ? -11.764 -1.222 -3.142 1.00 97.50 90 PRO A N 1
ATOM 716 C CA . PRO A 1 90 ? -10.477 -0.717 -3.608 1.00 97.50 90 PRO A CA 1
ATOM 717 C C . PRO A 1 90 ? -10.529 0.757 -4.037 1.00 97.50 90 PRO A C 1
ATOM 719 O O . PRO A 1 90 ? -11.470 1.190 -4.698 1.00 97.50 90 PRO A O 1
ATOM 722 N N . GLN A 1 91 ? -9.487 1.527 -3.720 1.00 95.88 91 GLN A N 1
ATOM 723 C CA . GLN A 1 91 ? -9.395 2.947 -4.076 1.00 95.88 91 GLN A CA 1
ATOM 724 C C . GLN A 1 91 ? -8.544 3.158 -5.332 1.00 95.88 91 GLN A C 1
ATOM 726 O O . GLN A 1 91 ? -7.513 2.507 -5.508 1.00 95.88 91 GLN A O 1
ATOM 731 N N . ARG A 1 92 ? -8.937 4.105 -6.193 1.00 96.75 92 ARG A N 1
ATOM 732 C CA . ARG A 1 92 ? -8.177 4.485 -7.399 1.00 96.75 92 ARG A CA 1
ATOM 733 C C . ARG A 1 92 ? -6.857 5.166 -7.037 1.00 96.75 92 ARG A C 1
ATOM 735 O O . ARG A 1 92 ? -6.843 6.117 -6.258 1.00 96.75 92 ARG A O 1
ATOM 742 N N . ARG A 1 93 ? -5.754 4.728 -7.647 1.00 94.00 93 ARG A N 1
ATOM 743 C CA . ARG A 1 93 ? -4.392 5.255 -7.468 1.00 94.00 93 ARG A CA 1
ATOM 744 C C . ARG A 1 93 ? -3.686 5.414 -8.812 1.00 94.00 93 ARG A C 1
ATOM 746 O O . ARG A 1 93 ? -3.909 4.628 -9.722 1.00 94.00 93 ARG A O 1
ATOM 753 N N . CYS A 1 94 ? -2.834 6.432 -8.919 1.00 93.81 94 CYS A N 1
ATOM 754 C CA . CYS A 1 94 ? -1.893 6.613 -10.030 1.00 93.81 94 CYS A CA 1
ATOM 755 C C . CYS A 1 94 ? -0.555 6.013 -9.597 1.00 93.81 94 CYS A C 1
ATOM 757 O O . CYS A 1 94 ? 0.131 6.563 -8.734 1.00 93.81 94 CYS A O 1
ATOM 759 N N . GLU A 1 95 ? -0.225 4.848 -10.145 1.00 89.31 95 GLU A N 1
ATOM 760 C CA . GLU A 1 95 ? 1.005 4.124 -9.842 1.00 89.31 95 GLU A CA 1
ATOM 761 C C . GLU A 1 95 ? 2.034 4.354 -10.930 1.00 89.31 95 GLU A C 1
ATOM 763 O O . GLU A 1 95 ? 1.794 4.059 -12.100 1.00 89.31 95 GLU A O 1
ATOM 768 N N . MET A 1 96 ? 3.183 4.902 -10.542 1.00 89.75 96 MET A N 1
ATOM 769 C CA . MET A 1 96 ? 4.274 5.166 -11.471 1.00 89.75 96 MET A CA 1
ATOM 770 C C . MET A 1 96 ? 4.698 3.876 -12.161 1.00 89.75 96 MET A C 1
ATOM 772 O O . MET A 1 96 ? 5.007 2.879 -11.504 1.00 89.75 96 MET A O 1
ATOM 776 N N . VAL A 1 97 ? 4.754 3.917 -13.488 1.00 87.25 97 VAL A N 1
ATOM 777 C CA . VAL A 1 97 ? 5.277 2.802 -14.264 1.00 87.25 97 VAL A CA 1
ATOM 778 C C . VAL A 1 97 ? 6.775 2.743 -14.022 1.00 87.25 97 VAL A C 1
ATOM 780 O O . VAL A 1 97 ? 7.520 3.671 -14.337 1.00 87.25 97 VAL A O 1
ATOM 783 N N . THR A 1 98 ? 7.211 1.643 -13.426 1.00 77.06 98 THR A N 1
ATOM 784 C CA . THR A 1 98 ? 8.624 1.320 -13.268 1.00 77.06 98 THR A CA 1
ATOM 785 C C . THR A 1 98 ? 8.873 0.016 -13.995 1.00 77.06 98 THR A C 1
ATOM 787 O O . THR A 1 98 ? 8.045 -0.892 -13.958 1.00 77.06 98 THR A O 1
ATOM 790 N N . SER A 1 99 ? 10.001 -0.080 -14.683 1.00 66.06 99 SER A N 1
ATOM 791 C CA . SER A 1 99 ? 10.393 -1.325 -15.321 1.00 66.06 99 SER A CA 1
ATOM 792 C C . SER A 1 99 ? 11.849 -1.591 -15.036 1.00 66.06 99 SER A C 1
ATOM 794 O O . SER A 1 99 ? 12.732 -0.821 -15.407 1.00 66.06 99 SER A O 1
ATOM 796 N N . GLU A 1 100 ? 12.086 -2.719 -14.384 1.00 65.31 100 GLU A N 1
ATOM 797 C CA . GLU A 1 100 ? 13.421 -3.275 -14.205 1.00 65.31 100 GLU A CA 1
ATOM 798 C C . GLU A 1 100 ? 13.972 -3.864 -15.514 1.00 65.31 100 GLU A C 1
ATOM 800 O O . GLU A 1 100 ? 15.158 -4.168 -15.601 1.00 65.31 100 GLU A O 1
ATOM 805 N N . GLN A 1 101 ? 13.109 -4.042 -16.519 1.00 63.69 101 GLN A N 1
ATOM 806 C CA . GLN A 1 101 ? 13.409 -4.686 -17.798 1.00 63.69 101 GLN A CA 1
ATOM 807 C C . GLN A 1 101 ? 13.802 -3.676 -18.887 1.00 63.69 101 GLN A C 1
ATOM 809 O O . GLN A 1 101 ? 14.183 -4.078 -19.987 1.00 63.69 101 GLN A O 1
ATOM 814 N N . HIS A 1 102 ? 13.725 -2.371 -18.606 1.00 72.81 102 HIS A N 1
ATOM 815 C CA . HIS A 1 102 ? 14.100 -1.324 -19.552 1.00 72.81 102 HIS A CA 1
ATOM 816 C C . HIS A 1 102 ? 15.417 -0.641 -19.167 1.00 72.81 102 HIS A C 1
ATOM 818 O O . HIS A 1 102 ? 15.738 -0.540 -17.980 1.00 72.81 102 HIS A O 1
ATOM 824 N N . PRO A 1 103 ? 16.194 -0.160 -20.158 1.00 73.31 103 PRO A N 1
ATOM 825 C CA . PRO A 1 103 ? 17.427 0.569 -19.897 1.00 73.31 103 PRO A CA 1
ATOM 826 C C . PRO A 1 103 ? 17.209 1.751 -18.937 1.00 73.31 103 PRO A C 1
ATOM 828 O O . PRO A 1 103 ? 16.165 2.416 -19.021 1.00 73.31 103 PRO A O 1
ATOM 831 N N . PRO A 1 104 ? 18.190 2.064 -18.068 1.00 76.06 104 PRO A N 1
ATOM 832 C CA . PRO A 1 104 ? 18.141 3.251 -17.223 1.00 76.06 104 PRO A CA 1
ATOM 833 C C . PRO A 1 104 ? 17.884 4.512 -18.059 1.00 76.06 104 PRO A C 1
ATOM 835 O O . PRO A 1 104 ? 18.568 4.746 -19.052 1.00 76.06 104 PRO A O 1
ATOM 838 N N . GLY A 1 105 ? 16.895 5.316 -17.662 1.00 76.19 105 GLY A N 1
ATOM 839 C CA . GLY A 1 105 ? 16.502 6.534 -18.383 1.00 76.19 105 GLY A CA 1
ATOM 840 C C . GLY A 1 105 ? 15.382 6.355 -19.412 1.00 76.19 105 GLY A C 1
ATOM 841 O O . GLY A 1 105 ? 15.009 7.330 -20.058 1.00 76.19 105 GLY A O 1
ATOM 842 N N . SER A 1 106 ? 14.814 5.152 -19.548 1.00 85.19 106 SER A N 1
ATOM 843 C CA . SER A 1 106 ? 13.598 4.958 -20.347 1.00 85.19 106 SER A CA 1
ATOM 844 C C . SER A 1 106 ? 12.425 5.747 -19.754 1.00 85.19 106 SER A C 1
ATOM 846 O O . SER A 1 106 ? 12.199 5.717 -18.542 1.00 85.19 106 SER A O 1
ATOM 848 N N . VAL A 1 107 ? 11.676 6.443 -20.608 1.00 89.00 107 VAL A N 1
ATOM 849 C CA . VAL A 1 107 ? 10.534 7.282 -20.224 1.00 89.00 107 VAL A CA 1
ATOM 850 C C . VAL A 1 107 ? 9.243 6.663 -20.748 1.00 89.00 107 VAL A C 1
ATOM 852 O O . VAL A 1 107 ? 9.167 6.294 -21.917 1.00 89.00 107 VAL A O 1
ATOM 855 N N . PHE A 1 108 ? 8.226 6.573 -19.891 1.00 91.62 108 PHE A N 1
ATOM 856 C CA . PHE A 1 108 ? 6.910 6.022 -20.223 1.00 91.62 108 PHE A CA 1
ATOM 857 C C . PHE A 1 108 ? 5.888 7.144 -20.362 1.00 91.62 108 PHE A C 1
ATOM 859 O O . PHE A 1 108 ? 5.855 8.052 -19.530 1.00 91.62 108 PHE A O 1
ATOM 866 N N . TRP A 1 109 ? 5.046 7.067 -21.390 1.00 92.50 109 TRP A N 1
ATOM 867 C CA . TRP A 1 109 ? 3.893 7.941 -21.553 1.00 92.50 109 TRP A CA 1
ATOM 868 C C . TRP A 1 109 ? 2.606 7.121 -21.723 1.00 92.50 109 TRP A C 1
ATOM 870 O O . TRP A 1 109 ? 2.507 6.348 -22.682 1.00 92.50 109 TRP A O 1
ATOM 880 N N . PRO A 1 110 ? 1.610 7.294 -20.835 1.00 95.56 110 PRO A N 1
ATOM 881 C CA . PRO A 1 110 ? 1.661 8.109 -19.613 1.00 95.56 110 PRO A CA 1
ATOM 882 C C . PRO A 1 110 ? 2.694 7.587 -18.591 1.00 95.56 110 PRO A C 1
ATOM 884 O O . PRO A 1 110 ? 3.116 6.438 -18.645 1.00 9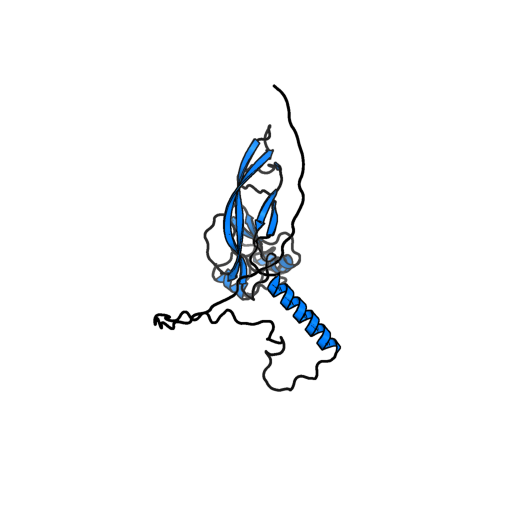5.56 110 PRO A O 1
ATOM 887 N N . HIS A 1 111 ? 3.116 8.429 -17.644 1.00 92.25 111 HIS A N 1
ATOM 888 C CA . HIS A 1 111 ? 4.116 8.040 -16.633 1.00 92.25 111 HIS A CA 1
ATOM 889 C C . HIS A 1 111 ? 3.569 7.111 -15.536 1.00 92.25 111 HIS A C 1
ATOM 891 O O . HIS A 1 111 ? 4.348 6.514 -14.790 1.00 92.25 111 HIS A O 1
ATOM 897 N N . CYS A 1 112 ? 2.245 7.012 -15.400 1.00 93.50 112 CYS A N 1
ATOM 898 C CA . CYS A 1 112 ? 1.586 6.175 -14.404 1.00 93.50 112 CYS A CA 1
ATOM 899 C C . CYS A 1 112 ? 0.409 5.399 -14.997 1.00 93.50 112 CYS A C 1
ATOM 901 O O . CYS A 1 112 ? -0.176 5.805 -16.003 1.00 93.50 112 CYS A O 1
ATOM 903 N N . ALA A 1 113 ? 0.057 4.301 -14.334 1.00 93.25 113 ALA A N 1
ATOM 904 C CA . ALA A 1 113 ? -1.157 3.530 -14.554 1.00 93.25 113 ALA A CA 1
ATOM 905 C C . ALA A 1 113 ? -2.209 3.900 -13.499 1.00 93.25 113 ALA A C 1
ATOM 907 O O . ALA A 1 113 ? -1.880 4.075 -12.324 1.00 93.25 113 ALA A O 1
ATOM 908 N N . LEU A 1 114 ? -3.478 3.998 -13.898 1.00 96.62 114 LEU A N 1
ATOM 909 C CA . LEU A 1 114 ? -4.588 4.146 -12.956 1.00 96.62 114 LEU A CA 1
ATOM 910 C C . LEU A 1 114 ? -5.089 2.764 -12.540 1.00 96.62 114 LEU A C 1
ATOM 912 O O . LEU A 1 114 ? -5.657 2.046 -13.355 1.00 96.62 114 LEU A O 1
ATOM 916 N N . LEU A 1 115 ? -4.890 2.405 -11.275 1.00 95.25 115 LEU A N 1
ATOM 917 C CA . LEU A 1 115 ? -5.219 1.087 -10.734 1.00 95.25 115 LEU A CA 1
ATOM 918 C C . LEU A 1 115 ? -6.058 1.217 -9.468 1.00 95.25 115 LEU A C 1
ATOM 920 O O . LEU A 1 115 ? -5.944 2.191 -8.726 1.00 95.25 115 LEU A O 1
ATOM 924 N N . HIS A 1 116 ? -6.885 0.218 -9.203 1.00 97.56 116 HIS A N 1
ATOM 925 C CA . HIS A 1 116 ? -7.581 0.074 -7.938 1.00 97.56 116 HIS A CA 1
ATOM 926 C C . HIS A 1 116 ? -6.714 -0.722 -6.966 1.00 97.56 116 HIS A C 1
ATOM 928 O O . HIS A 1 116 ? -6.216 -1.802 -7.295 1.00 97.56 116 HIS A O 1
ATOM 934 N N . ARG A 1 117 ? -6.513 -0.175 -5.765 1.00 92.44 117 ARG A N 1
ATOM 935 C CA . ARG A 1 117 ? -5.628 -0.741 -4.746 1.00 92.44 117 ARG A CA 1
ATOM 936 C C . ARG A 1 117 ? -6.289 -0.791 -3.378 1.00 92.44 117 ARG A C 1
ATOM 938 O O . ARG A 1 117 ? -7.099 0.058 -3.025 1.00 92.44 117 ARG A O 1
ATOM 945 N N . CYS A 1 118 ? -5.874 -1.796 -2.617 1.00 93.44 118 CYS A N 1
ATOM 946 C CA . CYS A 1 118 ? -6.161 -1.962 -1.201 1.00 93.44 118 CYS A CA 1
ATOM 947 C C . CYS A 1 118 ? -4.856 -1.709 -0.456 1.00 93.44 118 CYS A C 1
ATOM 949 O O . CYS A 1 118 ? -3.852 -2.364 -0.738 1.00 93.44 118 CYS A O 1
ATOM 951 N N . ASP A 1 119 ? -4.874 -0.769 0.472 1.00 84.00 119 ASP A N 1
ATOM 952 C CA . ASP A 1 119 ? -3.751 -0.421 1.331 1.00 84.00 119 ASP A CA 1
ATOM 953 C C . ASP A 1 119 ? -4.237 -0.025 2.731 1.00 84.00 119 ASP A C 1
ATOM 955 O O . ASP A 1 119 ? -5.437 -0.009 3.008 1.00 84.00 119 ASP A O 1
ATOM 959 N N . GLU A 1 120 ? -3.309 0.341 3.618 1.00 82.81 120 GLU A N 1
ATOM 960 C CA . GLU A 1 120 ? -3.627 0.778 4.986 1.00 82.81 120 GLU A CA 1
ATOM 961 C C . GLU A 1 120 ? -4.575 1.992 5.047 1.00 82.81 120 GLU A C 1
ATOM 963 O O . GLU A 1 120 ? -5.195 2.218 6.082 1.00 82.81 120 GLU A O 1
ATOM 968 N N . GLY A 1 121 ? -4.700 2.765 3.960 1.00 83.12 121 GLY A N 1
ATOM 969 C CA . GLY A 1 121 ? -5.601 3.914 3.852 1.00 83.12 121 GLY A CA 1
ATOM 970 C C . GLY A 1 121 ? -6.939 3.612 3.172 1.00 83.12 121 GLY A C 1
ATOM 971 O O . GLY A 1 121 ? -7.768 4.508 3.069 1.00 83.12 121 GLY A O 1
ATOM 972 N N . THR A 1 122 ? -7.159 2.385 2.695 1.00 92.56 122 THR A N 1
ATOM 973 C CA . THR A 1 122 ? -8.380 2.001 1.967 1.00 92.56 122 THR A CA 1
ATOM 974 C C . THR A 1 122 ? -9.560 1.754 2.903 1.00 92.56 122 THR A C 1
ATOM 976 O O . THR A 1 122 ? -10.700 2.021 2.541 1.00 92.56 122 THR A O 1
ATOM 979 N N . GLY A 1 123 ? -9.296 1.269 4.116 1.00 91.88 123 GLY A N 1
ATOM 980 C CA . GLY A 1 123 ? -10.325 1.055 5.125 1.00 91.88 123 GLY A CA 1
ATOM 981 C C . GLY A 1 123 ? -9.744 0.771 6.505 1.00 91.88 123 GLY A C 1
ATOM 982 O O . GLY A 1 123 ? -8.579 0.398 6.653 1.00 91.88 123 GLY A O 1
ATOM 983 N N . CYS A 1 124 ? -10.573 0.952 7.527 1.00 91.94 124 CYS A N 1
ATOM 984 C CA . CYS A 1 124 ? -10.235 0.737 8.923 1.00 91.94 124 CYS A CA 1
ATOM 985 C C . CYS A 1 124 ? -10.398 -0.743 9.292 1.00 91.94 124 CYS A C 1
ATOM 987 O O . CYS A 1 124 ? -11.434 -1.357 9.036 1.00 91.94 124 CYS A O 1
ATOM 989 N N . CYS A 1 125 ? -9.372 -1.309 9.924 1.00 90.50 125 CYS A N 1
ATOM 990 C CA . CYS A 1 125 ? -9.373 -2.675 10.433 1.00 90.50 125 CYS A CA 1
ATOM 991 C C . CYS A 1 125 ? -9.091 -2.689 11.937 1.00 90.50 125 CYS A C 1
ATOM 993 O O . CYS A 1 125 ? -8.462 -1.778 12.477 1.00 90.50 125 CYS A O 1
ATOM 995 N N . LEU A 1 126 ? -9.519 -3.763 12.607 1.00 84.88 126 LEU A N 1
ATOM 996 C CA . LEU A 1 126 ? -9.175 -4.019 14.006 1.00 84.88 126 LEU A CA 1
ATOM 997 C C . LEU A 1 126 ? -7.656 -4.103 14.203 1.00 84.88 126 LEU A C 1
ATOM 999 O O . LEU A 1 126 ? -6.903 -4.424 13.278 1.00 84.88 126 LEU A O 1
ATOM 1003 N N . ALA A 1 127 ? -7.212 -3.847 15.436 1.00 72.06 127 ALA A N 1
ATOM 1004 C CA . ALA A 1 127 ? -5.807 -3.964 15.810 1.00 72.06 127 ALA A CA 1
ATOM 1005 C C . ALA A 1 127 ? -5.231 -5.319 15.348 1.00 72.06 127 ALA A C 1
ATOM 1007 O O . ALA A 1 127 ? -5.874 -6.354 15.501 1.00 72.06 127 ALA A O 1
ATOM 1008 N N . HIS A 1 128 ? -4.020 -5.300 14.778 1.00 77.69 128 HIS A N 1
ATOM 1009 C CA . HIS A 1 128 ? -3.305 -6.458 14.202 1.00 77.69 128 HIS A CA 1
ATOM 1010 C C . HIS A 1 128 ? -3.812 -6.991 12.849 1.00 77.69 128 HIS A C 1
ATOM 1012 O O . HIS A 1 128 ? -3.187 -7.900 12.297 1.00 77.69 128 HIS A O 1
ATOM 1018 N N . LYS A 1 129 ? -4.865 -6.405 12.269 1.00 83.94 129 LYS A N 1
ATOM 1019 C CA . LYS A 1 129 ? -5.270 -6.644 10.877 1.00 83.94 129 LYS A CA 1
ATOM 1020 C C . LYS A 1 129 ? -4.831 -5.484 9.974 1.00 83.94 129 LYS A C 1
ATOM 1022 O O . LYS A 1 129 ? -4.479 -4.401 10.442 1.00 83.94 129 LYS A O 1
ATOM 1027 N N . THR A 1 130 ? -4.783 -5.704 8.670 1.00 89.50 130 THR A N 1
ATOM 1028 C CA . THR A 1 130 ? -4.471 -4.682 7.665 1.00 89.50 130 THR A CA 1
ATOM 1029 C C . THR A 1 130 ? -5.386 -4.861 6.467 1.00 89.50 130 THR A C 1
ATOM 1031 O O . THR A 1 130 ? -5.741 -5.984 6.113 1.00 89.50 130 THR A O 1
ATOM 1034 N N . CYS A 1 131 ? -5.808 -3.743 5.880 1.00 91.81 131 CYS A N 1
ATOM 1035 C CA . CYS A 1 131 ? -6.636 -3.767 4.690 1.00 91.81 131 CYS A CA 1
ATOM 1036 C C . CYS A 1 131 ? -5.790 -4.207 3.492 1.00 91.81 131 CYS A C 1
ATOM 1038 O O . CYS A 1 131 ? -4.745 -3.623 3.203 1.00 91.81 131 CYS A O 1
ATOM 1040 N N . SER A 1 132 ? -6.188 -5.297 2.846 1.00 91.94 132 SER A N 1
ATOM 1041 C CA . SER A 1 132 ? -5.404 -5.968 1.805 1.00 91.94 132 SER A CA 1
ATOM 1042 C C . SER A 1 132 ? -6.328 -6.554 0.736 1.00 91.94 132 SER A C 1
ATOM 1044 O O . SER A 1 132 ? -7.525 -6.714 0.998 1.00 91.94 132 SER A O 1
ATOM 1046 N N . PRO A 1 133 ? -5.826 -6.809 -0.488 1.00 94.62 133 PRO A N 1
ATOM 1047 C CA . PRO A 1 133 ? -6.645 -7.382 -1.549 1.00 94.62 133 PRO A CA 1
ATOM 1048 C C . PRO A 1 133 ? -7.160 -8.757 -1.146 1.00 94.62 133 PRO A C 1
ATOM 1050 O O . PRO A 1 133 ? -6.385 -9.633 -0.769 1.00 94.62 133 PRO A O 1
ATOM 1053 N N . ALA A 1 134 ? -8.473 -8.922 -1.231 1.00 92.25 134 ALA A N 1
ATOM 1054 C CA . ALA A 1 134 ? -9.130 -10.213 -1.135 1.00 92.25 134 ALA A CA 1
ATOM 1055 C C . ALA A 1 134 ? -9.206 -10.869 -2.518 1.00 92.25 134 ALA A C 1
ATOM 1057 O O . ALA A 1 134 ? -8.869 -12.040 -2.641 1.00 92.25 134 ALA A O 1
ATOM 1058 N N . ASP A 1 135 ? -9.560 -10.080 -3.540 1.00 91.19 135 ASP A N 1
ATOM 1059 C CA . ASP A 1 135 ? -9.629 -10.514 -4.935 1.00 91.19 135 ASP A CA 1
ATOM 1060 C C . ASP A 1 135 ? -8.850 -9.547 -5.836 1.00 91.19 135 ASP A C 1
ATOM 1062 O O . ASP A 1 135 ? -8.779 -8.333 -5.581 1.00 91.19 135 ASP A O 1
ATOM 1066 N N . THR A 1 136 ? -8.267 -10.090 -6.902 1.00 94.12 136 THR A N 1
ATOM 1067 C CA . THR A 1 136 ? -7.485 -9.345 -7.889 1.00 94.12 136 THR A CA 1
ATOM 1068 C C . THR A 1 136 ? -7.732 -9.859 -9.301 1.00 94.12 136 THR A C 1
ATOM 1070 O O . THR A 1 136 ? -8.157 -10.993 -9.514 1.00 94.12 136 THR A O 1
ATOM 1073 N N . GLU A 1 137 ? -7.421 -9.019 -10.279 1.00 92.31 137 GLU A N 1
ATOM 1074 C CA . GLU A 1 137 ? -7.411 -9.354 -11.697 1.00 92.31 137 GLU A CA 1
ATOM 1075 C C . GLU A 1 137 ? -6.150 -8.788 -12.362 1.00 92.31 137 GLU A C 1
ATOM 1077 O O . GLU A 1 137 ? -5.533 -7.850 -11.855 1.00 92.31 137 GLU A O 1
ATOM 1082 N N . ASN A 1 138 ? -5.765 -9.339 -13.511 1.00 94.12 138 ASN A N 1
ATOM 1083 C CA . ASN A 1 138 ? -4.675 -8.795 -14.315 1.00 94.12 138 ASN A CA 1
ATOM 1084 C C . ASN A 1 138 ? -5.246 -7.946 -15.448 1.00 94.12 138 ASN A C 1
ATOM 1086 O O . ASN A 1 138 ? -6.010 -8.440 -16.273 1.00 94.12 138 ASN A O 1
ATOM 1090 N N . VAL A 1 139 ? -4.827 -6.687 -15.515 1.00 92.69 139 VAL A N 1
ATOM 1091 C CA . VAL A 1 139 ? -5.225 -5.737 -16.555 1.00 92.69 139 VAL A CA 1
ATOM 1092 C C . VAL A 1 139 ? -4.036 -5.409 -17.441 1.00 92.69 139 VAL A C 1
ATOM 1094 O O . VAL A 1 139 ? -2.923 -5.183 -16.965 1.00 92.69 139 VAL A O 1
ATOM 1097 N N . GLN A 1 140 ? -4.270 -5.391 -18.747 1.00 96.38 140 GLN A N 1
ATOM 1098 C CA . GLN A 1 140 ? -3.263 -5.021 -19.732 1.00 96.38 140 GLN A CA 1
ATOM 1099 C C . GLN A 1 140 ? -3.464 -3.561 -20.119 1.00 96.38 140 GLN A C 1
ATOM 1101 O O . GLN A 1 140 ? -4.578 -3.123 -20.400 1.00 96.38 140 GLN A O 1
ATOM 1106 N N . MET A 1 141 ? -2.377 -2.802 -20.115 1.00 94.88 141 MET A N 1
ATOM 1107 C CA . MET A 1 141 ? -2.356 -1.396 -20.495 1.00 94.88 141 MET A CA 1
ATOM 1108 C C . MET A 1 141 ? -1.197 -1.156 -21.455 1.00 94.88 141 MET A C 1
ATOM 1110 O O . MET A 1 141 ? -0.184 -1.854 -21.408 1.00 94.88 141 MET A O 1
ATOM 1114 N N . TYR A 1 142 ? -1.341 -0.162 -22.324 1.00 95.88 142 TYR A N 1
ATOM 1115 C CA . TYR A 1 142 ? -0.369 0.138 -23.369 1.00 95.88 142 TYR A CA 1
ATOM 1116 C C . TYR A 1 142 ? 0.303 1.476 -23.093 1.00 95.88 142 TYR A C 1
ATOM 1118 O O . TYR A 1 142 ? -0.364 2.460 -22.775 1.00 95.88 142 TYR A O 1
ATOM 1126 N N . PHE A 1 143 ? 1.623 1.507 -23.236 1.00 94.50 143 PHE A N 1
ATOM 1127 C CA . PHE A 1 143 ? 2.447 2.676 -22.966 1.00 94.50 143 PHE A CA 1
ATOM 1128 C C . PHE A 1 143 ? 3.332 2.986 -24.160 1.00 94.50 143 PHE A C 1
ATOM 1130 O O . PHE A 1 143 ? 3.896 2.085 -24.781 1.00 94.50 143 PHE A O 1
ATOM 1137 N N . TYR A 1 144 ? 3.507 4.273 -24.443 1.00 94.44 144 TYR A N 1
ATOM 1138 C CA . TYR A 1 144 ? 4.617 4.715 -25.272 1.00 94.44 144 TYR A CA 1
ATOM 1139 C C . TYR A 1 144 ? 5.895 4.687 -24.441 1.00 94.44 144 TYR A C 1
ATOM 1141 O O . TYR A 1 144 ? 5.943 5.248 -23.347 1.00 94.44 144 TYR A O 1
ATOM 1149 N N . VAL A 1 145 ? 6.938 4.060 -24.970 1.00 92.50 145 VAL A N 1
ATOM 1150 C CA . VAL A 1 145 ? 8.248 3.944 -24.331 1.00 92.50 145 VAL A CA 1
ATOM 1151 C C . VAL A 1 145 ? 9.280 4.678 -25.174 1.00 92.50 145 VAL A C 1
ATOM 1153 O O . VAL A 1 145 ? 9.493 4.361 -26.348 1.00 92.50 145 VAL A O 1
ATOM 1156 N N . PHE A 1 146 ? 9.935 5.655 -24.557 1.00 88.69 146 PHE A N 1
ATOM 1157 C CA . PHE A 1 146 ? 11.010 6.457 -25.128 1.00 88.69 146 PHE A CA 1
ATOM 1158 C C . PHE A 1 146 ? 12.342 6.031 -24.498 1.00 88.69 146 PHE A C 1
ATOM 1160 O O . PHE A 1 146 ? 12.414 5.799 -23.295 1.00 88.69 146 PHE A O 1
ATOM 1167 N N . GLY A 1 147 ? 13.402 5.914 -25.299 1.00 79.50 147 GLY A N 1
ATOM 1168 C CA . GLY A 1 147 ? 14.708 5.416 -24.833 1.00 79.50 147 GLY A CA 1
ATOM 1169 C C . GLY A 1 147 ? 15.662 4.978 -25.951 1.00 79.50 147 GLY A C 1
ATOM 1170 O O . GLY A 1 147 ? 16.841 4.756 -25.702 1.00 79.50 147 GLY A O 1
ATOM 1171 N N . GLY A 1 148 ? 15.165 4.881 -27.188 1.00 75.25 148 GLY A N 1
ATOM 1172 C CA . GLY A 1 148 ? 15.962 4.734 -28.410 1.00 75.25 148 GLY A CA 1
ATOM 1173 C C . GLY A 1 148 ? 15.643 5.836 -29.426 1.00 75.25 148 GLY A C 1
ATOM 1174 O O . GLY A 1 148 ? 15.042 6.849 -29.079 1.00 75.25 148 GLY A O 1
ATOM 1175 N N . GLN A 1 149 ? 15.998 5.632 -30.700 1.00 76.31 149 GLN A N 1
ATOM 1176 C CA . GLN A 1 149 ? 15.762 6.624 -31.766 1.00 76.31 149 GLN A CA 1
ATOM 1177 C C . GLN A 1 149 ? 14.273 6.898 -32.051 1.00 76.31 149 GLN A C 1
ATOM 1179 O O . GLN A 1 149 ? 13.938 7.935 -32.619 1.00 76.31 149 GLN A O 1
ATOM 1184 N N . ARG A 1 150 ? 13.377 5.967 -31.698 1.00 84.62 150 ARG A N 1
ATOM 1185 C CA . ARG A 1 150 ? 11.929 6.072 -31.921 1.00 84.62 150 ARG A CA 1
ATOM 1186 C C . ARG A 1 150 ? 11.157 5.587 -30.700 1.00 84.62 150 ARG A C 1
ATOM 1188 O O . ARG A 1 150 ? 11.620 4.696 -29.987 1.00 84.62 150 ARG A O 1
ATOM 1195 N N . ALA A 1 151 ? 9.976 6.165 -30.498 1.00 87.38 151 ALA A N 1
ATOM 1196 C CA . ALA A 1 151 ? 9.018 5.682 -29.514 1.00 87.38 151 ALA A CA 1
ATOM 1197 C C . ALA A 1 151 ? 8.443 4.331 -29.958 1.00 87.38 151 ALA A C 1
ATOM 1199 O O . ALA A 1 151 ? 8.145 4.140 -31.139 1.00 87.38 151 ALA A O 1
ATOM 1200 N N . LYS A 1 152 ? 8.270 3.411 -29.009 1.00 92.38 152 LYS A N 1
ATOM 1201 C CA . LYS A 1 152 ? 7.609 2.115 -29.218 1.00 92.38 152 LYS A CA 1
ATOM 1202 C C . LYS A 1 152 ? 6.374 2.009 -28.331 1.00 92.38 152 LYS A C 1
ATOM 1204 O O . LYS A 1 152 ? 6.356 2.599 -27.257 1.00 92.38 152 LYS A O 1
ATOM 1209 N N . ILE A 1 153 ? 5.360 1.273 -28.776 1.00 94.44 153 ILE A N 1
ATOM 1210 C CA . ILE A 1 153 ? 4.203 0.937 -27.941 1.00 94.44 153 ILE A CA 1
ATOM 1211 C C . ILE A 1 153 ? 4.486 -0.412 -27.297 1.00 94.44 153 ILE A C 1
ATOM 1213 O O . ILE A 1 153 ? 4.781 -1.378 -27.998 1.00 94.44 153 ILE A O 1
ATOM 1217 N N . GLU A 1 154 ? 4.394 -0.474 -25.975 1.00 91.81 154 GLU A N 1
ATOM 1218 C CA . GLU A 1 154 ? 4.545 -1.712 -25.224 1.00 91.81 154 GLU A CA 1
ATOM 1219 C C . GLU A 1 154 ? 3.327 -1.979 -24.359 1.00 91.81 154 GLU A C 1
ATOM 1221 O O . GLU A 1 154 ? 2.753 -1.081 -23.744 1.00 91.81 154 GLU A O 1
ATOM 1226 N N . MET A 1 155 ? 2.943 -3.249 -24.336 1.00 93.94 155 MET A N 1
ATOM 1227 C CA . MET A 1 155 ? 1.886 -3.759 -23.489 1.00 93.94 155 MET A CA 1
ATOM 1228 C C . MET A 1 155 ? 2.488 -4.197 -22.160 1.00 93.94 155 MET A C 1
ATOM 1230 O O . MET A 1 155 ? 3.441 -4.974 -22.120 1.00 93.94 155 MET A O 1
ATOM 1234 N N . MET A 1 156 ? 1.903 -3.720 -21.075 1.00 88.56 156 MET A N 1
ATOM 1235 C CA . MET A 1 156 ? 2.304 -4.036 -19.714 1.00 88.56 156 MET A CA 1
ATOM 1236 C C . MET A 1 156 ? 1.109 -4.607 -18.963 1.00 88.56 156 MET A C 1
ATOM 1238 O O . MET A 1 156 ? -0.027 -4.181 -19.168 1.00 88.56 156 MET A O 1
ATOM 1242 N N . THR A 1 157 ? 1.364 -5.587 -18.101 1.00 88.81 157 THR A N 1
ATOM 1243 C CA . THR A 1 157 ? 0.327 -6.216 -17.275 1.00 88.81 157 THR A CA 1
ATOM 1244 C C . THR A 1 157 ? 0.459 -5.729 -15.842 1.00 88.81 157 THR A C 1
ATOM 1246 O O . THR A 1 157 ? 1.543 -5.787 -15.264 1.00 88.81 157 THR A O 1
ATOM 1249 N N . PHE A 1 158 ? -0.649 -5.276 -15.266 1.00 90.75 158 PHE A N 1
ATOM 1250 C CA . PHE A 1 158 ? -0.742 -4.818 -13.887 1.00 90.75 158 PHE A CA 1
ATOM 1251 C C . PHE A 1 158 ? -1.777 -5.638 -13.134 1.00 90.75 158 PHE A C 1
ATOM 1253 O O . PHE A 1 158 ? -2.757 -6.101 -13.709 1.00 90.75 158 PHE A O 1
ATOM 1260 N N . VAL A 1 159 ? -1.591 -5.763 -11.825 1.00 90.69 159 VAL A N 1
ATOM 1261 C CA . VAL A 1 159 ? -2.608 -6.332 -10.938 1.00 90.69 159 VAL A CA 1
ATOM 1262 C C . VAL A 1 159 ? -3.576 -5.217 -10.549 1.00 90.69 159 VAL A C 1
ATOM 1264 O O . VAL A 1 159 ? -3.141 -4.225 -9.973 1.00 90.69 159 VAL A O 1
ATOM 1267 N N . ASN A 1 160 ? -4.865 -5.375 -10.814 1.00 93.12 160 ASN A N 1
ATOM 1268 C CA . ASN A 1 160 ? -5.933 -4.500 -10.342 1.00 93.12 160 ASN A CA 1
ATOM 1269 C C . ASN A 1 160 ? -6.671 -5.203 -9.193 1.00 93.12 160 ASN A C 1
ATOM 1271 O O . ASN A 1 160 ? -6.970 -6.391 -9.279 1.00 93.12 160 ASN A O 1
ATOM 1275 N N . HIS A 1 161 ? -6.912 -4.517 -8.078 1.00 96.75 161 HIS A N 1
ATOM 1276 C CA . HIS A 1 161 ? -7.645 -5.114 -6.959 1.00 96.75 161 HIS A CA 1
ATOM 1277 C C . HIS A 1 161 ? -9.143 -4.910 -7.184 1.00 96.75 161 HIS A C 1
ATOM 1279 O O . HIS A 1 161 ? -9.560 -3.797 -7.501 1.00 96.75 161 HIS A O 1
ATOM 1285 N N . THR A 1 162 ? -9.949 -5.950 -6.977 1.00 96.38 162 THR A N 1
ATOM 1286 C CA . THR A 1 162 ? -11.404 -5.914 -7.221 1.00 96.38 162 THR A CA 1
ATOM 1287 C C . THR A 1 162 ? -12.219 -5.979 -5.929 1.00 96.38 162 THR A C 1
ATOM 1289 O O . THR A 1 162 ? -13.338 -5.472 -5.884 1.00 96.38 162 THR A O 1
ATOM 1292 N N . ARG A 1 163 ? -11.638 -6.498 -4.838 1.00 97.19 163 ARG A N 1
ATOM 1293 C CA . ARG A 1 163 ? -12.230 -6.471 -3.490 1.00 97.19 163 ARG A CA 1
ATOM 1294 C C . ARG A 1 163 ? -11.151 -6.430 -2.412 1.00 97.19 163 ARG A C 1
ATOM 1296 O O . ARG A 1 163 ? -10.117 -7.082 -2.550 1.00 97.19 163 ARG A O 1
ATOM 1303 N N . CYS A 1 164 ? -11.396 -5.711 -1.319 1.00 96.12 164 CYS A N 1
ATOM 1304 C CA . CYS A 1 164 ? -10.518 -5.683 -0.145 1.00 96.12 164 CYS A CA 1
ATOM 1305 C C . CYS A 1 164 ? -11.115 -6.458 1.039 1.00 96.12 164 CYS A C 1
ATOM 1307 O O . CYS A 1 164 ? -12.328 -6.655 1.120 1.00 96.12 164 CYS A O 1
ATOM 1309 N N . SER A 1 165 ? -10.265 -6.875 1.978 1.00 94.38 165 SER A N 1
ATOM 1310 C CA . SER A 1 165 ? -10.685 -7.408 3.276 1.00 94.38 165 SER A CA 1
ATOM 1311 C C . SER A 1 165 ? -9.653 -7.129 4.372 1.00 94.38 165 SER A C 1
ATOM 1313 O O . SER A 1 165 ? -8.466 -6.916 4.107 1.00 94.38 165 SER A O 1
ATOM 1315 N N . CYS A 1 166 ? -10.108 -7.117 5.628 1.00 92.94 166 CYS A N 1
ATOM 1316 C CA . CYS A 1 166 ? -9.219 -7.029 6.783 1.00 92.94 166 CYS A CA 1
ATOM 1317 C C . CYS A 1 166 ? -8.555 -8.380 7.040 1.00 92.94 166 CYS A C 1
ATOM 1319 O O . CYS A 1 166 ? -9.151 -9.278 7.636 1.00 92.94 166 CYS A O 1
ATOM 1321 N N . GLN A 1 167 ? -7.299 -8.498 6.634 1.00 88.56 167 GLN A N 1
ATOM 1322 C CA . GLN A 1 167 ? -6.509 -9.713 6.796 1.00 88.56 167 GLN A CA 1
ATOM 1323 C C . GLN A 1 167 ? -5.591 -9.566 8.007 1.00 88.56 167 GLN A C 1
ATOM 1325 O O . GLN A 1 167 ? -5.171 -8.457 8.346 1.00 88.56 167 GLN A O 1
ATOM 1330 N N . LEU A 1 168 ? -5.294 -10.666 8.704 1.00 82.69 168 LEU A N 1
ATOM 1331 C CA . LEU A 1 168 ? -4.273 -10.646 9.753 1.00 82.69 168 LEU A CA 1
ATOM 1332 C C . LEU A 1 168 ? -2.955 -10.158 9.154 1.00 82.69 168 LEU A C 1
ATOM 1334 O O . LEU A 1 168 ? -2.630 -10.487 8.015 1.00 82.69 168 LEU A O 1
ATOM 1338 N N . ARG A 1 169 ? -2.175 -9.403 9.932 1.00 66.56 169 ARG A N 1
ATOM 1339 C CA . ARG A 1 169 ? -0.776 -9.127 9.597 1.00 66.56 169 ARG A CA 1
ATOM 1340 C C . ARG A 1 169 ? 0.006 -10.431 9.700 1.00 66.56 169 ARG A C 1
ATOM 1342 O O . ARG A 1 169 ? 0.698 -10.669 10.687 1.00 66.56 169 ARG A O 1
ATOM 1349 N N . THR A 1 170 ? -0.150 -11.310 8.717 1.00 52.31 170 THR A N 1
ATOM 1350 C CA . THR A 1 170 ? 0.612 -12.543 8.652 1.00 52.31 170 THR A CA 1
ATOM 1351 C C . THR A 1 170 ? 2.059 -12.153 8.468 1.00 52.31 170 THR A C 1
ATOM 1353 O O . THR A 1 170 ? 2.468 -11.560 7.470 1.00 52.31 170 THR A O 1
ATOM 1356 N N . SER A 1 171 ? 2.829 -12.495 9.483 1.00 50.72 171 SER A N 1
ATOM 1357 C CA . SER A 1 171 ? 4.268 -12.381 9.516 1.00 50.72 171 SER A CA 1
ATOM 1358 C C . SER A 1 171 ? 4.978 -13.115 8.367 1.00 50.72 171 SER A C 1
ATOM 1360 O O . SER A 1 171 ? 6.165 -12.892 8.153 1.00 50.72 171 SER A O 1
ATOM 1362 N N . SER A 1 172 ? 4.305 -13.976 7.602 1.00 52.12 172 SER A N 1
ATOM 1363 C CA . SER A 1 172 ? 4.957 -14.750 6.542 1.00 52.12 172 SER A CA 1
ATOM 1364 C C . SER A 1 172 ? 3.949 -15.601 5.761 1.00 52.12 172 SER A C 1
ATOM 1366 O O . SER A 1 172 ? 3.273 -16.435 6.356 1.00 52.12 172 SER A O 1
ATOM 1368 N N . SER A 1 173 ? 3.874 -15.366 4.440 1.00 46.25 173 SER A N 1
ATOM 1369 C CA . SER A 1 173 ? 3.493 -16.254 3.306 1.00 46.25 173 SER A CA 1
ATOM 1370 C C . SER A 1 173 ? 2.933 -15.352 2.186 1.00 46.25 173 SER A C 1
ATOM 1372 O O . SER A 1 173 ? 1.913 -14.718 2.386 1.00 46.25 173 SER A O 1
ATOM 1374 N N . GLY A 1 174 ? 3.521 -15.126 1.011 1.00 46.53 174 GLY A N 1
ATOM 1375 C CA . GLY A 1 174 ? 4.574 -15.846 0.313 1.00 46.53 174 GLY A CA 1
ATOM 1376 C C . GLY A 1 174 ? 4.034 -16.692 -0.843 1.00 46.53 174 GLY A C 1
ATOM 1377 O O . GLY A 1 174 ? 4.275 -17.886 -0.817 1.00 46.53 174 GLY A O 1
ATOM 1378 N N . ASN A 1 175 ? 3.338 -16.112 -1.835 1.00 49.75 175 ASN A N 1
ATOM 1379 C CA . ASN A 1 175 ? 3.617 -16.379 -3.260 1.00 49.75 175 ASN A CA 1
ATOM 1380 C C . ASN A 1 175 ? 2.825 -15.447 -4.197 1.00 49.75 175 ASN A C 1
ATOM 1382 O O . ASN A 1 175 ? 1.601 -15.488 -4.236 1.00 49.75 175 ASN A O 1
ATOM 1386 N N . GLY A 1 176 ? 3.541 -14.617 -4.955 1.00 38.94 176 GLY A N 1
ATOM 1387 C CA . GLY A 1 176 ? 2.972 -13.640 -5.888 1.00 38.94 176 GLY A CA 1
ATOM 1388 C C . GLY A 1 176 ? 4.035 -12.677 -6.419 1.00 38.94 176 GLY A C 1
ATOM 1389 O O . GLY A 1 176 ? 3.921 -11.475 -6.234 1.00 38.94 176 GLY A O 1
ATOM 1390 N N . GLY A 1 177 ? 5.119 -13.245 -6.961 1.00 43.84 177 GLY A N 1
ATOM 1391 C CA . GLY A 1 177 ? 6.153 -12.635 -7.813 1.00 43.84 177 GLY A CA 1
ATOM 1392 C C . GLY A 1 177 ? 6.454 -11.134 -7.698 1.00 43.84 177 GLY A C 1
ATOM 1393 O O . GLY A 1 177 ? 5.818 -10.325 -8.361 1.00 43.84 177 GLY A O 1
ATOM 1394 N N . GLY A 1 178 ? 7.550 -10.788 -7.007 1.00 45.91 178 GLY A N 1
ATOM 1395 C CA . GLY A 1 178 ? 8.260 -9.527 -7.262 1.00 45.91 178 GLY A CA 1
ATOM 1396 C C . GLY A 1 178 ? 9.033 -8.953 -6.077 1.00 45.91 178 GLY A C 1
ATOM 1397 O O . GLY A 1 178 ? 8.554 -8.037 -5.426 1.00 45.91 178 GLY A O 1
ATOM 1398 N N . ARG A 1 179 ? 10.247 -9.465 -5.819 1.00 56.06 179 ARG A N 1
ATOM 1399 C CA . ARG A 1 179 ? 11.389 -8.782 -5.151 1.00 56.06 179 ARG A CA 1
ATOM 1400 C C . ARG A 1 179 ? 11.195 -8.102 -3.782 1.00 56.06 179 ARG A C 1
ATOM 1402 O O . ARG A 1 179 ? 12.159 -7.536 -3.273 1.00 56.06 179 ARG A O 1
ATOM 1409 N N . SER A 1 180 ? 10.025 -8.163 -3.158 1.00 69.50 180 SER A N 1
ATOM 1410 C CA . SER A 1 180 ? 9.748 -7.459 -1.906 1.00 69.50 180 SER A CA 1
ATOM 1411 C C . SER A 1 180 ? 9.936 -8.380 -0.699 1.00 69.50 180 SER A C 1
ATOM 1413 O O . SER A 1 180 ? 9.316 -9.435 -0.590 1.00 69.50 180 SER A O 1
ATOM 1415 N N . CYS A 1 181 ? 10.836 -7.996 0.198 1.00 84.56 181 CYS A N 1
ATOM 1416 C CA . CYS A 1 181 ? 11.164 -8.687 1.438 1.00 84.56 181 CYS A CA 1
ATOM 1417 C C . CYS A 1 181 ? 10.405 -8.066 2.609 1.00 84.56 181 CYS A C 1
ATOM 1419 O O . CYS A 1 181 ? 10.057 -6.885 2.597 1.00 84.56 181 CYS A O 1
ATOM 1421 N N . ARG A 1 182 ? 10.180 -8.853 3.663 1.00 89.31 182 ARG A N 1
ATOM 1422 C CA . ARG A 1 182 ? 9.577 -8.343 4.893 1.00 89.31 182 ARG A CA 1
ATOM 1423 C C . ARG A 1 182 ? 10.575 -7.465 5.646 1.00 89.31 182 ARG A C 1
ATOM 1425 O O . ARG A 1 182 ? 11.704 -7.887 5.902 1.00 89.31 182 ARG A O 1
ATOM 1432 N N . CYS A 1 183 ? 10.140 -6.265 6.022 1.00 90.38 183 CYS A N 1
ATOM 1433 C CA . CYS A 1 183 ? 10.957 -5.280 6.721 1.00 90.38 183 CYS A CA 1
ATOM 1434 C C . CYS A 1 183 ? 10.391 -4.924 8.100 1.00 90.38 183 CYS A C 1
ATOM 1436 O O . CYS A 1 183 ? 9.177 -5.001 8.300 1.00 90.38 183 CYS A O 1
ATOM 1438 N N . PRO A 1 184 ? 11.246 -4.493 9.047 1.00 91.12 184 PRO A N 1
ATOM 1439 C CA . PRO A 1 184 ? 10.790 -3.948 10.325 1.00 91.12 184 PRO A CA 1
ATOM 1440 C C . PRO A 1 184 ? 9.890 -2.718 10.141 1.00 91.12 184 PRO A C 1
ATOM 1442 O O . PRO A 1 184 ? 10.040 -1.991 9.161 1.00 91.12 184 PRO A O 1
ATOM 1445 N N . GLN A 1 185 ? 9.030 -2.418 11.120 1.00 88.19 185 GLN A N 1
ATOM 1446 C CA . GLN A 1 185 ? 7.928 -1.436 11.033 1.00 88.19 185 GLN A CA 1
ATOM 1447 C C . GLN A 1 185 ? 8.292 -0.048 10.457 1.00 88.19 185 GLN A C 1
ATOM 1449 O O . GLN A 1 185 ? 7.435 0.664 9.934 1.00 88.19 185 GLN A O 1
ATOM 1454 N N . HIS A 1 186 ? 9.545 0.388 10.589 1.00 89.88 186 HIS A N 1
ATOM 1455 C CA . HIS A 1 186 ? 10.004 1.707 10.141 1.00 89.88 186 HIS A CA 1
ATOM 1456 C C . HIS A 1 186 ? 10.950 1.670 8.938 1.00 89.88 186 HIS A C 1
ATOM 1458 O O . HIS A 1 186 ? 11.590 2.682 8.654 1.00 89.88 186 HIS A O 1
ATOM 1464 N N . PHE A 1 187 ? 11.056 0.538 8.250 1.00 90.81 187 PHE A N 1
ATOM 1465 C CA . PHE A 1 187 ? 11.884 0.374 7.062 1.00 90.81 187 PHE A CA 1
ATOM 1466 C C . PHE A 1 187 ? 11.034 -0.106 5.894 1.00 90.81 187 PHE A C 1
ATOM 1468 O O . PHE A 1 187 ? 10.070 -0.846 6.068 1.00 90.81 187 PHE A O 1
ATOM 1475 N N . THR A 1 188 ? 11.413 0.325 4.700 1.00 88.38 188 THR A N 1
ATOM 1476 C CA . THR A 1 188 ? 10.726 -0.010 3.456 1.00 88.38 188 THR A CA 1
ATOM 1477 C C . THR A 1 188 ? 11.588 -0.956 2.623 1.00 88.38 188 THR A C 1
ATOM 1479 O O . THR A 1 188 ? 12.801 -0.728 2.527 1.00 88.38 188 THR A O 1
ATOM 1482 N N . PRO A 1 189 ? 11.004 -1.998 2.010 1.00 89.12 189 PRO A N 1
ATOM 1483 C CA . PRO A 1 189 ? 11.733 -2.881 1.110 1.00 89.12 189 PRO A CA 1
ATOM 1484 C C . PRO A 1 189 ? 12.268 -2.092 -0.086 1.00 89.12 189 PRO A C 1
ATOM 1486 O O . PRO A 1 189 ? 11.589 -1.247 -0.661 1.00 89.12 189 PRO A O 1
ATOM 1489 N N . THR A 1 190 ? 13.528 -2.332 -0.418 1.00 84.31 190 THR A N 1
ATOM 1490 C CA . THR A 1 190 ? 14.290 -1.673 -1.478 1.00 84.31 190 THR A CA 1
ATOM 1491 C C . THR A 1 190 ? 15.151 -2.720 -2.170 1.00 84.31 190 THR A C 1
ATOM 1493 O O . THR A 1 190 ? 15.838 -3.496 -1.508 1.00 84.31 190 THR A O 1
ATOM 1496 N N . SER A 1 191 ? 15.156 -2.732 -3.499 1.00 84.19 191 SER A N 1
ATOM 1497 C CA . SER A 1 191 ? 16.042 -3.601 -4.275 1.00 84.19 191 SER A CA 1
ATOM 1498 C C . SER A 1 191 ? 17.383 -2.900 -4.503 1.00 84.19 191 SER A C 1
ATOM 1500 O O . SER A 1 191 ? 17.429 -1.842 -5.126 1.00 84.19 191 SER A O 1
ATOM 1502 N N . ILE A 1 192 ? 18.475 -3.471 -3.991 1.00 78.12 192 ILE A N 1
ATOM 1503 C CA . ILE A 1 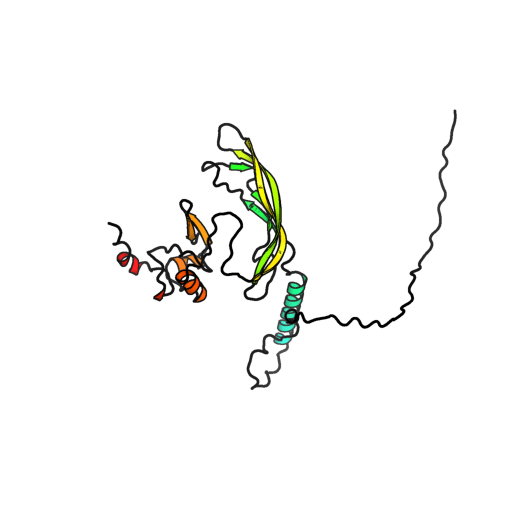192 ? 19.848 -3.016 -4.248 1.00 78.12 192 ILE A CA 1
ATOM 1504 C C . ILE A 1 192 ? 20.583 -4.173 -4.925 1.00 78.12 192 ILE A C 1
ATOM 1506 O O . ILE A 1 192 ? 20.710 -5.250 -4.344 1.00 78.12 192 ILE A O 1
ATOM 1510 N N . ASN A 1 193 ? 21.054 -3.972 -6.161 1.00 78.62 193 ASN A N 1
ATOM 1511 C CA . ASN A 1 193 ? 21.723 -5.001 -6.975 1.00 78.62 193 ASN A CA 1
ATOM 1512 C C . ASN A 1 193 ? 20.908 -6.304 -7.115 1.00 78.62 193 ASN A C 1
ATOM 1514 O O . ASN A 1 193 ? 21.454 -7.401 -7.038 1.00 78.62 193 ASN A O 1
ATOM 1518 N N . GLY A 1 194 ? 19.583 -6.193 -7.252 1.00 70.25 194 GLY A N 1
ATOM 1519 C CA . GLY A 1 194 ? 18.684 -7.348 -7.358 1.00 70.25 194 GLY A CA 1
ATOM 1520 C C . GLY A 1 194 ? 18.454 -8.108 -6.046 1.00 70.25 194 GLY A C 1
ATOM 1521 O O . GLY A 1 194 ? 17.694 -9.074 -6.036 1.00 70.25 194 GLY A O 1
ATOM 1522 N N . LYS A 1 195 ? 19.060 -7.674 -4.932 1.00 80.75 195 LYS A N 1
ATOM 1523 C CA . LYS A 1 195 ? 18.803 -8.200 -3.590 1.00 80.75 195 LYS A CA 1
ATOM 1524 C C . LYS A 1 195 ? 17.850 -7.272 -2.846 1.00 80.75 195 LYS A C 1
ATOM 1526 O O . LYS A 1 195 ? 18.090 -6.069 -2.754 1.00 80.75 195 LYS A O 1
ATOM 1531 N N . CYS A 1 196 ? 16.798 -7.836 -2.257 1.00 84.06 196 CYS A N 1
ATOM 1532 C CA . CYS A 1 196 ? 15.932 -7.054 -1.388 1.00 84.06 196 CYS A CA 1
ATOM 1533 C C . CYS A 1 196 ? 16.632 -6.700 -0.072 1.00 84.06 196 CYS A C 1
ATOM 1535 O O . CYS A 1 196 ? 17.270 -7.535 0.571 1.00 84.06 196 CYS A O 1
ATOM 1537 N N . THR A 1 197 ? 16.504 -5.441 0.317 1.00 89.06 197 THR A N 1
ATOM 1538 C CA . THR A 1 197 ? 17.072 -4.834 1.517 1.00 89.06 197 THR A CA 1
ATOM 1539 C C . THR A 1 197 ? 16.032 -3.925 2.159 1.00 89.06 197 THR A C 1
ATOM 1541 O O . THR A 1 197 ? 15.153 -3.408 1.479 1.00 89.06 197 THR A O 1
ATOM 1544 N N . CYS A 1 198 ? 16.115 -3.711 3.467 1.00 92.19 198 CYS A N 1
ATOM 1545 C CA . CYS A 1 198 ? 15.186 -2.834 4.175 1.00 92.19 198 CYS A CA 1
ATOM 1546 C C . CYS A 1 198 ? 15.846 -1.484 4.438 1.00 92.19 198 CYS A C 1
ATOM 1548 O O . CYS A 1 198 ? 16.747 -1.406 5.272 1.00 92.19 198 CYS A O 1
ATOM 1550 N N . ASP A 1 199 ? 15.411 -0.426 3.754 1.00 92.12 199 ASP A N 1
ATOM 1551 C CA . ASP A 1 199 ? 16.021 0.902 3.868 1.00 92.12 199 ASP A CA 1
ATOM 1552 C C . ASP A 1 199 ? 15.001 2.032 4.136 1.00 92.12 199 ASP A C 1
ATOM 1554 O O . ASP A 1 199 ? 13.796 1.813 4.216 1.00 92.12 199 ASP A O 1
ATOM 1558 N N . CYS A 1 200 ? 15.499 3.246 4.368 1.00 89.19 200 CYS A N 1
ATOM 1559 C CA . CYS A 1 200 ? 14.782 4.463 4.721 1.00 89.19 200 CYS A CA 1
ATOM 1560 C C . CYS A 1 200 ? 15.145 5.585 3.735 1.00 89.19 200 CYS A C 1
ATOM 1562 O O . CYS A 1 200 ? 16.231 6.164 3.831 1.00 89.19 200 CYS A O 1
ATOM 1564 N N . HIS A 1 201 ? 14.214 5.938 2.842 1.00 78.94 201 HIS A N 1
ATOM 1565 C CA . HIS A 1 201 ? 14.446 6.937 1.785 1.00 78.94 201 HIS A CA 1
ATOM 1566 C C . HIS A 1 201 ? 14.020 8.361 2.184 1.00 78.94 201 HIS A C 1
ATOM 1568 O O . HIS A 1 201 ? 14.815 9.299 2.099 1.00 78.94 201 HIS A O 1
ATOM 1574 N N . THR A 1 202 ? 12.807 8.551 2.716 1.00 66.06 202 THR A N 1
ATOM 1575 C CA . THR A 1 202 ? 12.200 9.901 2.831 1.00 66.06 202 THR A CA 1
ATOM 1576 C C . THR A 1 202 ? 11.674 10.295 4.222 1.00 66.06 202 THR A C 1
ATOM 1578 O O . THR A 1 202 ? 11.246 11.429 4.415 1.00 66.06 202 THR A O 1
ATOM 1581 N N . GLY A 1 203 ? 11.772 9.439 5.249 1.00 74.62 203 GLY A N 1
ATOM 1582 C CA . GLY A 1 203 ? 11.200 9.716 6.579 1.00 74.62 203 GLY A CA 1
ATOM 1583 C C . GLY A 1 203 ? 12.199 10.179 7.650 1.00 74.62 203 GLY A C 1
ATOM 1584 O O . GLY A 1 203 ? 13.089 9.431 8.057 1.00 74.62 203 GLY A O 1
ATOM 1585 N N . SER A 1 204 ? 11.993 11.358 8.252 1.00 74.62 204 SER A N 1
ATOM 1586 C CA . SER A 1 204 ? 12.764 11.786 9.441 1.00 74.62 204 SER A CA 1
ATOM 1587 C C . SER A 1 204 ? 12.607 10.821 10.630 1.00 74.62 204 SER A C 1
ATOM 1589 O O . SER A 1 204 ? 13.515 10.690 11.454 1.00 74.62 204 SER A O 1
ATOM 1591 N N . ARG A 1 205 ? 11.476 10.101 10.693 1.00 83.56 205 ARG A N 1
ATOM 1592 C CA . ARG A 1 205 ? 11.178 9.069 11.693 1.00 83.56 205 ARG A CA 1
ATOM 1593 C C . ARG A 1 205 ? 12.063 7.831 11.515 1.00 83.56 205 ARG A C 1
ATOM 1595 O O . ARG A 1 205 ? 12.723 7.453 12.480 1.00 83.56 205 ARG A O 1
ATOM 1602 N N . CYS A 1 206 ? 12.158 7.263 10.308 1.00 89.69 206 CYS A N 1
ATOM 1603 C CA . CYS A 1 206 ? 12.985 6.077 10.038 1.00 89.69 206 CYS A CA 1
ATOM 1604 C C . CYS A 1 206 ? 14.488 6.360 10.180 1.00 89.69 206 CYS A C 1
ATOM 1606 O O . CYS A 1 206 ? 15.220 5.542 10.738 1.00 89.69 206 CYS A O 1
ATOM 1608 N N . ARG A 1 207 ? 14.940 7.578 9.836 1.00 92.12 207 ARG A N 1
ATOM 1609 C CA . ARG A 1 207 ? 16.341 8.008 10.020 1.00 92.12 207 ARG A CA 1
ATOM 1610 C C . ARG A 1 207 ? 16.815 7.901 11.473 1.00 92.12 207 ARG A C 1
ATOM 1612 O O . ARG A 1 207 ? 17.994 7.655 11.718 1.00 92.12 207 ARG A O 1
ATOM 1619 N N . ARG A 1 208 ? 15.920 8.057 12.459 1.00 93.31 208 ARG A N 1
ATOM 1620 C CA . ARG A 1 208 ? 16.272 7.888 13.882 1.00 93.31 208 ARG A CA 1
ATOM 1621 C C . ARG A 1 208 ? 16.616 6.434 14.212 1.00 93.31 208 ARG A C 1
ATOM 1623 O O . ARG A 1 208 ? 17.552 6.212 14.973 1.00 93.31 208 ARG A O 1
ATOM 1630 N N . TYR A 1 209 ? 15.910 5.470 13.628 1.00 94.44 209 TYR A N 1
ATOM 1631 C CA . TYR A 1 209 ? 16.190 4.041 13.802 1.00 94.44 209 TYR A CA 1
ATOM 1632 C C . TYR A 1 209 ? 17.441 3.636 13.012 1.00 94.44 209 TYR A C 1
ATOM 1634 O O . TYR A 1 209 ? 18.357 3.068 13.599 1.00 94.44 209 TYR A O 1
ATOM 1642 N N . LYS A 1 210 ? 17.550 4.060 11.741 1.00 94.62 210 LYS A N 1
ATOM 1643 C CA . LYS A 1 210 ? 18.712 3.820 10.857 1.00 94.62 210 LYS A CA 1
ATOM 1644 C C . LYS A 1 210 ? 20.055 4.296 11.448 1.00 94.62 210 LYS A C 1
ATOM 1646 O O . LYS A 1 210 ? 21.094 3.702 11.182 1.00 94.62 210 LYS A O 1
ATOM 1651 N N . ARG A 1 211 ? 20.037 5.335 12.295 1.00 93.94 211 ARG A N 1
ATOM 1652 C CA . ARG A 1 211 ? 21.216 5.909 12.989 1.00 93.94 211 ARG A CA 1
ATOM 1653 C C . ARG A 1 211 ? 21.410 5.431 14.434 1.00 93.94 211 ARG A C 1
ATOM 1655 O O . ARG A 1 211 ? 22.211 6.020 15.164 1.00 93.94 211 ARG A O 1
ATOM 1662 N N . GLY A 1 212 ? 20.604 4.477 14.901 1.00 93.06 212 GLY A N 1
ATOM 1663 C CA . GLY A 1 212 ? 20.690 3.960 16.271 1.00 93.06 212 GLY A CA 1
ATOM 1664 C C . GLY A 1 212 ? 20.227 4.935 17.363 1.00 93.06 212 GLY A C 1
ATOM 1665 O O . GLY A 1 212 ? 20.587 4.771 18.528 1.00 93.06 212 GLY A O 1
ATOM 1666 N N . ARG A 1 213 ? 19.455 5.976 17.012 1.00 92.50 213 ARG A N 1
ATOM 1667 C CA . ARG A 1 213 ? 18.876 6.952 17.962 1.00 92.50 213 ARG A CA 1
ATOM 1668 C C . ARG A 1 213 ? 17.542 6.494 18.558 1.00 92.50 213 ARG A C 1
ATOM 1670 O O . ARG A 1 213 ? 17.072 7.104 19.513 1.00 92.50 213 ARG A O 1
ATOM 1677 N N . ARG A 1 214 ? 16.924 5.459 17.989 1.00 93.19 214 ARG A N 1
ATOM 1678 C CA . ARG A 1 214 ? 15.748 4.768 18.530 1.00 93.19 214 ARG A CA 1
ATOM 1679 C C . ARG A 1 214 ? 15.945 3.259 18.459 1.00 93.19 214 ARG A C 1
ATOM 1681 O O . ARG A 1 214 ? 16.659 2.777 17.581 1.00 93.19 214 ARG A O 1
ATOM 1688 N N . THR A 1 215 ? 15.312 2.551 19.386 1.00 93.94 215 THR A N 1
ATOM 1689 C CA . THR A 1 215 ? 15.282 1.089 19.442 1.00 93.94 215 THR A CA 1
ATOM 1690 C C . THR A 1 215 ? 14.071 0.555 18.689 1.00 93.94 215 THR A C 1
ATOM 1692 O O . THR A 1 215 ? 12.992 1.143 18.733 1.00 93.94 215 THR A O 1
ATOM 1695 N N . LEU A 1 216 ? 14.256 -0.551 17.979 1.00 92.44 216 LEU A N 1
ATOM 1696 C CA . LEU A 1 216 ? 13.202 -1.300 17.313 1.00 92.44 216 LEU A CA 1
ATOM 1697 C C . LEU A 1 216 ? 12.305 -1.987 18.353 1.00 92.44 216 LEU A C 1
ATOM 1699 O O . LEU A 1 216 ? 12.717 -2.242 19.496 1.00 92.44 216 LEU A O 1
ATOM 1703 N N . SER A 1 217 ? 11.061 -2.274 17.969 1.00 93.00 217 SER A N 1
ATOM 1704 C CA . SER A 1 217 ? 10.119 -2.989 18.832 1.00 93.00 217 SER A CA 1
ATOM 1705 C C . SER A 1 217 ? 10.620 -4.410 19.124 1.00 93.00 217 SER A C 1
ATOM 1707 O O . SER A 1 217 ? 11.466 -4.940 18.407 1.00 93.00 217 SER A O 1
ATOM 1709 N N . GLN A 1 218 ? 10.122 -5.044 20.189 1.00 90.00 218 GLN A N 1
ATOM 1710 C CA . GLN A 1 218 ? 10.495 -6.434 20.467 1.00 90.00 218 GLN A CA 1
ATOM 1711 C C . GLN A 1 218 ? 10.026 -7.365 19.338 1.00 90.00 218 GLN A C 1
ATOM 1713 O O . GLN A 1 218 ? 10.746 -8.288 18.977 1.00 90.00 218 GLN A O 1
ATOM 1718 N N . GLY A 1 219 ? 8.869 -7.074 18.732 1.00 88.50 219 GLY A N 1
ATOM 1719 C CA . GLY A 1 219 ? 8.370 -7.801 17.564 1.00 88.50 219 GLY A CA 1
ATOM 1720 C C . GLY A 1 219 ? 9.307 -7.695 16.361 1.00 88.50 219 GLY A C 1
ATOM 1721 O O . GLY A 1 219 ? 9.632 -8.709 15.757 1.00 88.50 219 GLY A O 1
ATOM 1722 N N . ASP A 1 220 ? 9.820 -6.498 16.061 1.00 91.38 220 ASP A N 1
ATOM 1723 C CA . ASP A 1 220 ? 10.798 -6.310 14.982 1.00 91.38 220 ASP A CA 1
ATOM 1724 C C . ASP A 1 220 ? 12.108 -7.059 15.257 1.00 91.38 220 ASP A C 1
ATOM 1726 O O . ASP A 1 220 ? 12.680 -7.666 14.357 1.00 91.38 220 ASP A O 1
ATOM 1730 N N . VAL A 1 221 ? 12.593 -7.019 16.502 1.00 93.25 221 VAL A N 1
ATOM 1731 C CA . VAL A 1 221 ? 13.825 -7.714 16.903 1.00 93.25 221 VAL A CA 1
ATOM 1732 C C . VAL A 1 221 ? 13.649 -9.213 16.727 1.00 93.25 221 VAL A C 1
ATOM 1734 O O . VAL A 1 221 ? 14.494 -9.832 16.091 1.00 93.25 221 VAL A O 1
ATOM 1737 N N . ASN A 1 222 ? 12.538 -9.765 17.220 1.00 91.31 222 ASN A N 1
ATOM 1738 C CA . ASN A 1 222 ? 12.206 -11.174 17.055 1.00 91.31 222 ASN A CA 1
ATOM 1739 C C . ASN A 1 222 ? 12.103 -11.541 15.570 1.00 91.31 222 ASN A C 1
ATOM 1741 O O . ASN A 1 222 ? 12.643 -12.561 15.163 1.00 91.31 222 ASN A O 1
ATOM 1745 N N . CYS A 1 223 ? 11.489 -10.695 14.740 1.00 90.81 223 CYS A N 1
ATOM 1746 C CA . CYS A 1 223 ? 11.393 -10.925 13.299 1.00 90.81 223 CYS A CA 1
ATOM 1747 C C . CYS A 1 223 ? 12.772 -10.973 12.615 1.00 90.81 223 CYS A C 1
ATOM 1749 O O . CYS A 1 223 ? 13.027 -11.811 11.753 1.00 90.81 223 CYS A O 1
ATOM 1751 N N . ILE A 1 224 ? 13.695 -10.089 13.008 1.00 92.25 224 ILE A N 1
ATOM 1752 C CA . ILE A 1 224 ? 15.063 -10.067 12.470 1.00 92.25 224 ILE A CA 1
ATOM 1753 C C . ILE A 1 224 ? 15.860 -11.287 12.958 1.00 92.25 224 ILE A C 1
ATOM 1755 O O . ILE A 1 224 ? 16.578 -11.910 12.173 1.00 92.25 224 ILE A O 1
ATOM 1759 N N . THR A 1 225 ? 15.759 -11.643 14.243 1.00 89.62 225 THR A N 1
ATOM 1760 C CA . THR A 1 225 ? 16.526 -12.757 14.824 1.00 89.62 225 THR A CA 1
ATOM 1761 C C . THR A 1 225 ? 16.040 -14.118 14.332 1.00 89.62 225 THR A C 1
ATOM 1763 O O . THR A 1 225 ? 16.869 -14.986 14.077 1.00 89.62 225 THR A O 1
ATOM 1766 N N . THR A 1 226 ? 14.732 -14.285 14.121 1.00 88.44 226 THR A N 1
ATOM 1767 C CA . THR A 1 226 ? 14.113 -15.493 13.534 1.00 88.44 226 THR A CA 1
ATOM 1768 C C . THR A 1 226 ? 14.254 -15.577 12.013 1.00 88.44 226 THR A C 1
ATOM 1770 O O . THR A 1 226 ? 13.836 -16.565 11.420 1.00 88.44 226 THR A O 1
ATOM 1773 N N . LYS A 1 227 ? 14.864 -14.567 11.373 1.00 86.81 227 LYS A N 1
ATOM 1774 C CA . LYS A 1 227 ? 15.021 -14.454 9.911 1.00 86.81 227 LYS A CA 1
ATOM 1775 C C . LYS A 1 227 ? 13.707 -14.346 9.129 1.00 86.81 227 LYS A C 1
ATOM 1777 O O . LYS A 1 227 ? 13.722 -14.455 7.907 1.00 86.81 227 LYS A O 1
ATOM 1782 N N . GLU A 1 228 ? 12.599 -14.037 9.796 1.00 85.31 228 GLU A N 1
ATOM 1783 C CA . GLU A 1 228 ? 11.337 -13.687 9.137 1.00 85.31 228 GLU A CA 1
ATOM 1784 C C . GLU A 1 228 ? 11.394 -12.314 8.445 1.00 85.31 228 GLU A C 1
ATOM 1786 O O . GLU A 1 228 ? 10.699 -12.086 7.455 1.00 85.31 228 GLU A O 1
ATOM 1791 N N . CYS A 1 229 ? 12.220 -11.392 8.954 1.00 89.62 229 CYS A N 1
ATOM 1792 C CA . CYS A 1 229 ? 12.470 -10.074 8.371 1.00 89.62 229 CYS A CA 1
ATOM 1793 C C . CYS A 1 229 ? 13.902 -9.964 7.849 1.00 89.62 229 CYS A C 1
ATOM 1795 O O . CYS A 1 229 ? 14.853 -10.469 8.449 1.00 89.62 229 CYS A O 1
ATOM 1797 N N . THR A 1 230 ? 14.072 -9.198 6.774 1.00 91.81 230 THR A N 1
ATOM 1798 C CA . THR A 1 230 ? 15.395 -8.771 6.314 1.00 91.81 230 THR A CA 1
ATOM 1799 C C . THR A 1 230 ? 15.965 -7.712 7.257 1.00 91.81 230 THR A C 1
ATOM 1801 O O . THR A 1 230 ? 15.261 -6.812 7.722 1.00 91.81 230 THR A O 1
ATOM 1804 N N . GLU A 1 231 ? 17.260 -7.826 7.555 1.00 91.81 231 GLU A N 1
ATOM 1805 C CA . GLU A 1 231 ? 17.960 -6.894 8.437 1.00 91.81 231 GLU A CA 1
ATOM 1806 C C . GLU A 1 231 ? 17.956 -5.468 7.845 1.00 91.81 231 GLU A C 1
ATOM 1808 O O . GLU A 1 231 ? 18.194 -5.296 6.641 1.00 91.81 231 GLU A O 1
ATOM 1813 N N . PRO A 1 232 ? 17.677 -4.431 8.658 1.00 94.00 232 PRO A N 1
ATOM 1814 C CA . PRO A 1 232 ? 17.663 -3.055 8.181 1.00 94.00 232 PRO A CA 1
ATOM 1815 C C . PRO A 1 232 ? 19.058 -2.565 7.775 1.00 94.00 232 PRO A C 1
ATOM 1817 O O . PRO A 1 232 ? 20.052 -2.829 8.448 1.00 94.00 232 PRO A O 1
ATOM 1820 N N . GLN A 1 233 ? 19.123 -1.765 6.710 1.00 94.31 233 GLN A N 1
ATOM 1821 C CA . GLN A 1 233 ? 20.330 -1.063 6.278 1.00 94.31 233 GLN A CA 1
ATOM 1822 C C . GLN A 1 233 ? 20.629 0.108 7.220 1.00 94.31 233 GLN A C 1
ATOM 1824 O O . GLN A 1 233 ? 20.106 1.217 7.090 1.00 94.31 233 GLN A O 1
ATOM 1829 N N . CYS A 1 234 ? 21.473 -0.160 8.208 1.00 93.75 234 CYS A N 1
ATOM 1830 C CA . CYS A 1 234 ? 21.937 0.798 9.203 1.00 93.75 234 CYS A CA 1
ATOM 1831 C C . CYS A 1 234 ? 23.021 1.744 8.630 1.00 93.75 234 CYS A C 1
ATOM 1833 O O . CYS A 1 234 ? 23.814 1.364 7.775 1.00 93.75 234 CYS A O 1
ATOM 1835 N N . GLU A 1 235 ? 23.075 3.003 9.090 1.00 92.69 235 GLU A N 1
ATOM 1836 C CA . GLU A 1 235 ? 23.946 4.035 8.480 1.00 92.69 235 GLU A CA 1
ATOM 1837 C C . GLU A 1 235 ? 25.437 3.888 8.831 1.00 92.69 235 GLU A C 1
ATOM 1839 O O . GLU A 1 235 ? 26.297 4.362 8.092 1.00 92.69 235 GLU A O 1
ATOM 1844 N N . TYR A 1 236 ? 25.756 3.302 9.989 1.00 92.75 236 TYR A N 1
ATOM 1845 C CA . TYR A 1 236 ? 27.102 3.358 10.580 1.00 92.75 236 TYR A CA 1
ATOM 1846 C C . TYR A 1 236 ? 27.723 1.985 10.869 1.00 92.75 236 TYR A C 1
ATOM 1848 O O . TYR A 1 236 ? 28.749 1.922 11.539 1.00 92.75 236 TYR A O 1
ATOM 1856 N N . GLY A 1 237 ? 27.106 0.894 10.417 1.00 91.00 237 GLY A N 1
ATOM 1857 C CA . GLY A 1 237 ? 27.498 -0.482 10.741 1.00 91.00 237 GLY A CA 1
ATOM 1858 C C . GLY A 1 237 ? 26.272 -1.399 10.837 1.00 91.00 237 GLY A C 1
ATOM 1859 O O . GLY A 1 237 ? 25.228 -1.013 10.327 1.00 91.00 237 GLY A O 1
ATOM 1860 N N . PRO A 1 238 ? 26.374 -2.585 11.458 1.00 93.94 238 PRO A N 1
ATOM 1861 C CA . PRO A 1 238 ? 25.295 -3.582 11.498 1.00 93.94 238 PRO A CA 1
ATOM 1862 C C . PRO A 1 238 ? 24.130 -3.227 12.442 1.00 93.94 238 PRO A C 1
ATOM 1864 O O . PRO A 1 238 ? 24.192 -2.277 13.232 1.00 93.94 238 PRO A O 1
ATOM 1867 N N . PHE A 1 239 ? 23.057 -4.023 12.397 1.00 94.69 239 PHE A N 1
ATOM 1868 C CA . PHE A 1 239 ? 22.034 -4.010 13.440 1.00 94.69 239 PHE A CA 1
ATOM 1869 C C . PHE A 1 239 ? 22.516 -4.782 14.679 1.00 94.69 239 PHE A C 1
ATOM 1871 O O . PHE A 1 239 ? 23.009 -5.903 14.597 1.00 94.69 239 PHE A O 1
ATOM 1878 N N . LEU A 1 240 ? 22.349 -4.186 15.861 1.00 93.56 240 LEU A N 1
ATOM 1879 C CA . LEU A 1 240 ? 22.710 -4.781 17.145 1.00 93.56 240 LEU A CA 1
ATOM 1880 C C . LEU A 1 240 ? 21.451 -5.356 17.802 1.00 93.56 240 LEU A C 1
ATOM 1882 O O . LEU A 1 240 ? 20.699 -4.619 18.447 1.00 93.56 240 LEU A O 1
ATOM 1886 N N . SER A 1 241 ? 21.234 -6.667 17.671 1.00 90.31 241 SER A N 1
ATOM 1887 C CA . SER A 1 241 ? 20.081 -7.380 18.249 1.00 90.31 241 SER A CA 1
ATOM 1888 C C . SER A 1 241 ? 19.976 -7.192 19.767 1.00 90.31 241 SER A C 1
ATOM 1890 O O . SER A 1 241 ? 18.915 -6.809 20.258 1.00 90.31 241 SER A O 1
ATOM 1892 N N . ASN A 1 242 ? 21.092 -7.329 20.490 1.00 90.44 242 ASN A N 1
ATOM 1893 C CA . ASN A 1 242 ? 21.158 -7.178 21.953 1.00 90.44 242 ASN A CA 1
ATOM 1894 C C . ASN A 1 242 ? 20.741 -5.780 22.429 1.00 90.44 242 ASN A C 1
ATOM 1896 O O . ASN A 1 242 ? 20.149 -5.619 23.490 1.00 90.44 242 ASN A O 1
ATOM 1900 N N . HIS A 1 243 ? 21.022 -4.756 21.621 1.00 93.12 243 HIS A N 1
ATOM 1901 C CA . HIS A 1 243 ? 20.647 -3.373 21.918 1.00 93.12 243 HIS A CA 1
ATOM 1902 C C . HIS A 1 243 ? 19.360 -2.940 21.207 1.00 93.12 243 HIS A C 1
ATOM 1904 O O . HIS A 1 243 ? 18.934 -1.792 21.356 1.00 93.12 243 HIS A O 1
ATOM 1910 N N . ARG A 1 244 ? 18.760 -3.834 20.411 1.00 94.94 244 ARG A N 1
ATOM 1911 C CA . ARG A 1 244 ? 17.561 -3.605 19.602 1.00 94.94 244 ARG A CA 1
ATOM 1912 C C . ARG A 1 244 ? 17.675 -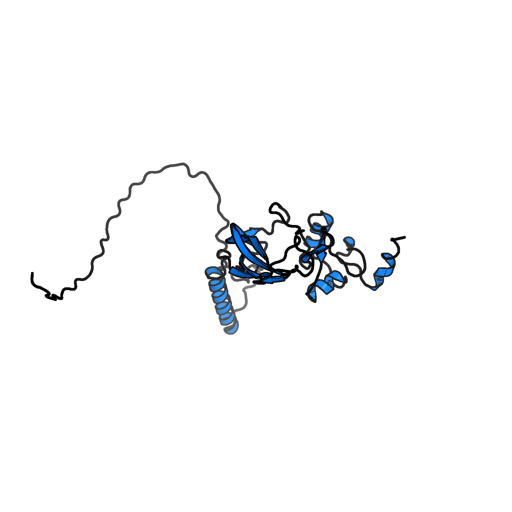2.371 18.703 1.00 94.94 244 ARG A C 1
ATOM 1914 O O . ARG A 1 244 ? 16.701 -1.646 18.533 1.00 94.94 244 ARG A O 1
ATOM 1921 N N . ARG A 1 245 ? 18.854 -2.057 18.158 1.00 95.38 245 ARG A N 1
ATOM 1922 C CA . ARG A 1 245 ? 19.083 -0.817 17.386 1.00 95.38 245 ARG A CA 1
ATOM 1923 C C . ARG A 1 245 ? 20.213 -0.951 16.375 1.00 95.38 245 ARG A C 1
ATOM 1925 O O . ARG A 1 245 ? 21.089 -1.786 16.537 1.00 95.38 245 ARG A O 1
ATOM 1932 N N . CYS A 1 246 ? 20.250 -0.049 15.400 1.00 95.31 246 CYS A N 1
ATOM 1933 C CA . CYS A 1 246 ? 21.438 0.155 14.571 1.00 95.31 246 CYS A CA 1
ATOM 1934 C C . CYS A 1 246 ? 22.626 0.705 15.378 1.00 95.31 246 CYS A C 1
ATOM 1936 O O . CYS A 1 246 ? 22.451 1.356 16.421 1.00 95.31 246 CYS A O 1
ATOM 1938 N N . THR A 1 247 ? 23.834 0.497 14.861 1.00 95.12 247 THR A N 1
ATOM 1939 C CA . THR A 1 247 ? 25.042 1.158 15.367 1.00 95.12 247 THR A CA 1
ATOM 1940 C C . THR A 1 247 ? 24.939 2.682 15.284 1.00 95.12 247 THR A C 1
ATOM 1942 O O . THR A 1 247 ? 24.345 3.270 14.373 1.00 95.12 247 THR A O 1
ATOM 1945 N N . LYS A 1 248 ? 25.517 3.352 16.282 1.00 93.88 248 LYS A N 1
ATOM 1946 C CA . LYS A 1 248 ? 25.631 4.812 16.343 1.00 93.88 248 LYS A CA 1
ATOM 1947 C C . LYS A 1 248 ? 26.926 5.268 15.678 1.00 93.88 248 LYS A C 1
ATOM 1949 O O . LYS A 1 248 ? 27.895 4.529 15.584 1.00 93.88 248 LYS A O 1
ATOM 1954 N N . ARG A 1 249 ? 26.991 6.554 15.320 1.00 91.06 249 ARG A N 1
ATOM 1955 C CA . ARG A 1 249 ? 28.179 7.162 14.691 1.00 91.06 249 ARG A CA 1
ATOM 1956 C C . ARG A 1 249 ? 29.466 6.956 15.500 1.00 91.06 249 ARG A C 1
ATOM 1958 O O . ARG A 1 249 ? 30.505 6.741 14.901 1.00 91.06 249 ARG A O 1
ATOM 1965 N N . ARG A 1 250 ? 29.382 7.011 16.835 1.00 89.12 250 ARG A N 1
ATOM 1966 C CA . ARG A 1 250 ? 30.524 6.817 17.753 1.00 89.12 250 ARG A CA 1
ATOM 1967 C C . ARG A 1 250 ? 31.025 5.369 17.810 1.00 89.12 250 ARG A C 1
ATOM 1969 O O . ARG A 1 250 ? 32.117 5.134 18.292 1.00 89.12 250 ARG A O 1
ATOM 1976 N N . GLU A 1 251 ? 30.211 4.421 17.358 1.00 87.94 251 GLU A N 1
ATOM 1977 C CA . GLU A 1 251 ? 30.519 2.987 17.354 1.00 87.94 251 GLU A CA 1
ATOM 1978 C C . GLU A 1 251 ? 31.047 2.542 15.980 1.00 87.94 251 GLU A C 1
ATOM 1980 O O . GLU A 1 251 ? 31.430 1.391 15.825 1.00 87.94 251 GLU A O 1
ATOM 1985 N N . ARG A 1 252 ? 31.073 3.437 14.977 1.00 83.62 252 ARG A N 1
ATOM 1986 C CA . ARG A 1 252 ? 31.430 3.123 13.584 1.00 83.62 252 ARG A CA 1
ATOM 1987 C C . ARG A 1 252 ? 32.789 2.432 13.475 1.00 83.62 252 ARG A C 1
ATOM 1989 O O . ARG A 1 252 ? 32.892 1.410 12.802 1.00 83.62 252 ARG A O 1
ATOM 1996 N N . ASP A 1 253 ? 33.792 2.971 14.161 1.00 81.56 253 ASP A N 1
ATOM 1997 C CA . ASP A 1 253 ? 35.185 2.526 14.039 1.00 81.56 253 ASP A CA 1
ATOM 1998 C C . ASP A 1 253 ? 35.390 1.080 14.525 1.00 81.56 253 ASP A C 1
ATOM 2000 O O . ASP A 1 253 ? 36.328 0.409 14.103 1.00 81.56 253 ASP A O 1
ATOM 2004 N N . GLN A 1 254 ? 34.467 0.565 15.346 1.00 80.38 254 GLN A N 1
ATOM 2005 C CA . GLN A 1 254 ? 34.463 -0.822 15.825 1.00 80.38 254 GLN A CA 1
ATOM 2006 C C . GLN A 1 254 ? 34.016 -1.823 14.747 1.00 80.38 254 GLN A C 1
ATOM 2008 O O . GLN A 1 254 ? 34.240 -3.020 14.896 1.00 80.38 254 GLN A O 1
ATOM 2013 N N . TYR A 1 255 ? 33.382 -1.350 13.668 1.00 73.00 255 TYR A N 1
ATOM 2014 C CA . TYR A 1 255 ? 32.782 -2.193 12.628 1.00 73.00 255 TYR A CA 1
ATOM 2015 C C . TYR A 1 255 ? 33.313 -1.903 11.217 1.00 73.00 255 TYR A C 1
ATOM 2017 O O . TYR A 1 255 ? 33.051 -2.675 10.296 1.00 73.00 255 TYR A O 1
ATOM 2025 N N . THR A 1 256 ? 34.074 -0.821 11.019 1.00 61.91 256 THR A N 1
ATOM 2026 C CA . THR A 1 256 ? 34.721 -0.494 9.734 1.00 61.91 256 THR A CA 1
ATOM 2027 C C . THR A 1 256 ? 36.075 -1.178 9.525 1.00 61.91 256 THR A C 1
ATOM 2029 O O . THR A 1 256 ? 36.601 -1.144 8.418 1.00 61.91 256 THR A O 1
ATOM 2032 N N . THR A 1 257 ? 36.637 -1.831 10.543 1.00 56.16 257 THR A N 1
ATOM 2033 C CA . THR A 1 257 ? 37.967 -2.473 10.508 1.00 56.16 257 THR A CA 1
ATOM 2034 C C . THR A 1 257 ? 37.976 -3.932 10.025 1.00 56.16 257 THR A C 1
ATOM 2036 O O . THR A 1 257 ? 39.041 -4.536 9.980 1.00 56.16 257 THR A O 1
ATOM 2039 N N . VAL A 1 258 ? 36.839 -4.496 9.591 1.00 50.03 258 VAL A N 1
ATOM 2040 C CA . VAL A 1 258 ? 36.716 -5.924 9.193 1.00 50.03 258 VAL A CA 1
ATOM 2041 C C . VAL A 1 258 ? 36.554 -6.122 7.671 1.00 50.03 258 VAL A C 1
ATOM 2043 O O . VAL A 1 258 ? 35.969 -7.091 7.204 1.00 50.03 258 VAL A O 1
ATOM 2046 N N . ARG A 1 259 ? 37.072 -5.206 6.847 1.00 47.16 259 ARG A N 1
ATOM 2047 C CA . ARG A 1 259 ? 37.253 -5.447 5.402 1.00 47.16 259 ARG A CA 1
ATOM 2048 C C . ARG A 1 259 ? 38.669 -5.062 4.979 1.00 47.16 259 ARG A C 1
ATOM 2050 O O . ARG A 1 259 ? 38.883 -3.989 4.422 1.00 47.16 259 ARG A O 1
ATOM 2057 N N . LYS A 1 260 ? 39.621 -5.936 5.295 1.00 35.75 260 LYS A N 1
ATOM 2058 C CA . LYS A 1 260 ? 40.841 -6.133 4.510 1.00 35.75 260 LYS A CA 1
ATOM 2059 C C . LYS A 1 260 ? 40.788 -7.539 3.941 1.00 35.75 260 LYS A C 1
ATOM 2061 O O . LYS A 1 260 ? 40.319 -8.423 4.691 1.00 35.75 260 LYS A O 1
#

Sequence (260 aa):
MATNVPQRTDDEEDEDEEPTIIQSMVESNNPWESEVTHTEDTIDYVNVAPWQRRRPSTTPPPLAAFDLQMIKMATENAKWVKTEGKCQVPQRRCEMVTSEQHPPGSVFWPHCALLHRCDEGTGCCLAHKTCSPADTENVQMYFYVFGGQRAKIEMMTFVNHTRCSCQLRTSSSGNGGGRSCRCPQHFTPTSINGKCTCDCHTGSRCRRYKRGRRTLSQGDVNCITTKECTEPQCEYGPFLSNHRRCTKRRERDQYTTVRK

Organism: NCBI:txid1843537

Radius of gyration: 30.27 Å; chains: 1; bounding box: 97×51×96 Å

Secondary structure (DSSP, 8-state):
----------------------------------------S---TTT--TT-SS-S-SPPPPPPHHHHHHHHHHHHHHHHHHHH-BTTSPEEEEEEP--TTS-TT-EEESSEEEEEE--TTT-B--TTEEEEEEEEEEEEEEEEEESSSS-EEEEEEEEEEEEEEEEE--S----S-S-PPP--TT-EEEEETTEEEEE-SS-HHHHHHHTTSSPPPHHHHHHHHTTSSPPB--SSS-EETTTTEEPPGGGGGGTSSS--

Foldseek 3Di:
DDDDDDDDDDDDDDDDDDDDDDDDDDDDDDPDPPDDPPPPPPPPPLPDDVPPPDDPDDDDPPQDPVNVVVVVVVSVVVVCQVPPQALWFFDWDWAADDDPPDDPPKQKVVRTDTAGFWFQRNHDDPPQWTKHAPDKDKDKDWIFIDDDPDTDIDIDIDIHGGTIHTGGPPLDDDDDDDQAFAAAPLWGWDQDPSHTATEDDDDPVSLCQLQFVDAGDPVRLCCVVVVSGHFHNHDQAGADSVSRGGYHVVCNVVHVPPDD

pLDDT: mean 75.25, std 22.08, range [28.67, 97.56]